Protein AF-0000000066281706 (afdb_homodimer)

Radius of gyration: 18.75 Å; Cα contacts (8 Å, |Δi|>4): 488; chains: 2; bounding box: 44×54×44 Å

Structure (mmCIF, N/CA/C/O backbone):
data_AF-0000000066281706-model_v1
#
loop_
_entity.id
_entity.type
_entity.pdbx_description
1 polymer 'Ribonuclease VapC33'
#
loop_
_atom_site.group_PDB
_atom_site.id
_atom_site.type_symbol
_atom_site.label_atom_id
_atom_site.label_alt_id
_atom_site.label_comp_id
_atom_site.label_asym_id
_atom_site.label_entity_id
_atom_site.label_seq_id
_atom_site.pdbx_PDB_ins_code
_atom_site.Cartn_x
_atom_site.Cartn_y
_atom_site.Cartn_z
_atom_site.occupancy
_atom_site.B_iso_or_equiv
_atom_site.auth_seq_id
_atom_site.auth_comp_id
_atom_site.auth_asym_id
_atom_site.auth_atom_id
_atom_site.pdbx_PDB_model_num
ATOM 1 N N . MET A 1 1 ? -10.641 8.953 16.5 1 97.06 1 MET A N 1
ATOM 2 C CA . MET A 1 1 ? -9.375 8.906 15.766 1 97.06 1 MET A CA 1
ATOM 3 C C . MET A 1 1 ? -9.562 9.359 14.328 1 97.06 1 MET A C 1
ATOM 5 O O . MET A 1 1 ? -10.586 9.078 13.703 1 97.06 1 MET A O 1
ATOM 9 N N . ILE A 1 2 ? -8.586 10.102 13.805 1 97.62 2 ILE A N 1
ATOM 10 C CA . ILE A 1 2 ? -8.625 10.562 12.414 1 97.62 2 ILE A CA 1
ATOM 11 C C . ILE A 1 2 ? -7.555 9.828 11.609 1 97.62 2 ILE A C 1
ATOM 13 O O . ILE A 1 2 ? -6.445 9.602 12.086 1 97.62 2 ILE A O 1
ATOM 17 N N . ILE A 1 3 ? -7.969 9.469 10.391 1 98.44 3 ILE A N 1
ATOM 18 C CA . ILE A 1 3 ? -7.027 8.922 9.422 1 98.44 3 ILE A CA 1
ATOM 19 C C . ILE A 1 3 ? -6.934 9.852 8.211 1 98.44 3 ILE A C 1
ATOM 21 O O . ILE A 1 3 ? -7.898 10.008 7.465 1 98.44 3 ILE A O 1
ATOM 25 N N . PRO A 1 4 ? -5.812 10.477 8.07 1 98.31 4 PRO A N 1
ATOM 26 C CA . PRO A 1 4 ? -5.676 11.391 6.938 1 98.31 4 PRO A CA 1
ATOM 27 C C . PRO A 1 4 ? -5.441 10.664 5.617 1 98.31 4 PRO A C 1
ATOM 29 O O . PRO A 1 4 ? -4.742 9.648 5.582 1 98.31 4 PRO A O 1
ATOM 32 N N . ASP A 1 5 ? -6.012 11.211 4.602 1 97.44 5 ASP A N 1
ATOM 33 C CA . ASP A 1 5 ? -5.746 10.773 3.236 1 97.44 5 ASP A CA 1
ATOM 34 C C . ASP A 1 5 ? -4.375 11.258 2.764 1 97.44 5 ASP A C 1
ATOM 36 O O . ASP A 1 5 ? -3.834 12.227 3.307 1 97.44 5 ASP A O 1
ATOM 40 N N . ILE A 1 6 ? -3.906 10.641 1.7 1 97.38 6 ILE A N 1
ATOM 41 C CA . ILE A 1 6 ? -2.613 10.984 1.114 1 97.38 6 ILE A CA 1
ATOM 42 C C . ILE A 1 6 ? -2.627 12.445 0.652 1 97.38 6 ILE A C 1
ATOM 44 O O . ILE A 1 6 ? -1.658 13.18 0.862 1 97.38 6 ILE A O 1
ATOM 48 N N . ASN A 1 7 ? -3.732 12.844 0.031 1 96.5 7 ASN A N 1
ATOM 49 C CA . ASN A 1 7 ? -3.795 14.188 -0.541 1 96.5 7 ASN A CA 1
ATOM 50 C C . ASN A 1 7 ? -3.629 15.258 0.531 1 96.5 7 ASN A C 1
ATOM 52 O O . ASN A 1 7 ? -2.965 16.266 0.304 1 96.5 7 ASN A O 1
ATOM 56 N N . LEU A 1 8 ? -4.184 15.031 1.684 1 97.81 8 LEU A N 1
ATOM 57 C CA . LEU A 1 8 ? -4.07 16.016 2.75 1 97.81 8 LEU A CA 1
ATOM 58 C C . LEU A 1 8 ? -2.631 16.125 3.244 1 97.81 8 LEU A C 1
ATOM 60 O O . LEU A 1 8 ? -2.143 17.219 3.527 1 97.81 8 LEU A O 1
ATOM 64 N N . LEU A 1 9 ? -1.981 14.984 3.346 1 98.38 9 LEU A N 1
ATOM 65 C CA . LEU A 1 9 ? -0.578 14.984 3.744 1 98.38 9 LEU A CA 1
ATOM 66 C C . LEU A 1 9 ? 0.278 15.719 2.717 1 98.38 9 LEU A C 1
ATOM 68 O O . LEU A 1 9 ? 1.149 16.516 3.082 1 98.38 9 LEU A O 1
ATOM 72 N N . LEU A 1 10 ? -0.005 15.484 1.46 1 98.12 10 LEU A N 1
ATOM 73 C CA . LEU A 1 10 ? 0.716 16.141 0.381 1 98.12 10 LEU A CA 1
ATOM 74 C C . LEU A 1 10 ? 0.466 17.656 0.409 1 98.12 10 LEU A C 1
ATOM 76 O O . LEU A 1 10 ? 1.41 18.438 0.354 1 98.12 10 LEU A O 1
ATOM 80 N N . TYR A 1 11 ? -0.779 18.016 0.53 1 97.94 11 TYR A N 1
ATOM 81 C CA . TYR A 1 11 ? -1.145 19.422 0.546 1 97.94 11 TYR A CA 1
ATOM 82 C C . TYR A 1 11 ? -0.52 20.141 1.74 1 97.94 11 TYR A C 1
ATOM 84 O O . TYR A 1 11 ? -0.145 21.297 1.646 1 97.94 11 TYR A O 1
ATOM 92 N N . ALA A 1 12 ? -0.438 19.453 2.811 1 98.12 12 ALA A N 1
ATOM 93 C CA . ALA A 1 12 ? 0.078 20.062 4.035 1 98.12 12 ALA A CA 1
ATOM 94 C C . ALA A 1 12 ? 1.569 20.359 3.914 1 98.12 12 ALA A C 1
ATOM 96 O O . ALA A 1 12 ? 2.074 21.297 4.547 1 98.12 12 ALA A O 1
ATOM 97 N N . VAL A 1 13 ? 2.258 19.609 3.074 1 98.12 13 VAL A N 1
ATOM 98 C CA . VAL A 1 13 ? 3.715 19.656 3.053 1 98.12 13 VAL A CA 1
ATOM 99 C C . VAL A 1 13 ? 4.188 20.422 1.811 1 98.12 13 VAL A C 1
ATOM 101 O O . VAL A 1 13 ? 5.129 21.203 1.877 1 98.12 13 VAL A O 1
ATOM 104 N N . ILE A 1 14 ? 3.543 20.188 0.677 1 97.44 14 ILE A N 1
ATOM 105 C CA . ILE A 1 14 ? 4.008 20.703 -0.61 1 97.44 14 ILE A CA 1
ATOM 106 C C . ILE A 1 14 ? 3.355 22.047 -0.895 1 97.44 14 ILE A C 1
ATOM 108 O O . ILE A 1 14 ? 2.139 22.141 -1.079 1 97.44 14 ILE A O 1
ATOM 112 N N . THR A 1 15 ? 4.098 23.062 -1.075 1 96.06 15 THR A N 1
ATOM 113 C CA . THR A 1 15 ? 3.619 24.438 -1.153 1 96.06 15 THR A CA 1
ATOM 114 C C . THR A 1 15 ? 3.021 24.719 -2.527 1 96.06 15 THR A C 1
ATOM 116 O O . THR A 1 15 ? 2.281 25.703 -2.697 1 96.06 15 THR A O 1
ATOM 119 N N . GLY A 1 16 ? 3.305 23.891 -3.5 1 93.94 16 GLY A N 1
ATOM 120 C CA . GLY A 1 16 ? 2.842 24.109 -4.863 1 93.94 16 GLY A CA 1
ATOM 121 C C . GLY A 1 16 ? 1.353 23.875 -5.031 1 93.94 16 GLY A C 1
ATOM 122 O O . GLY A 1 16 ? 0.759 24.312 -6.02 1 93.94 16 GLY A O 1
ATOM 123 N N . PHE A 1 17 ? 0.759 23.219 -4.074 1 95.31 17 PHE A N 1
ATOM 124 C CA . PHE A 1 17 ? -0.675 22.969 -4.164 1 95.31 17 PHE A CA 1
ATOM 125 C C . PHE A 1 17 ? -1.464 24.188 -3.668 1 95.31 17 PHE A C 1
ATOM 127 O O . PHE A 1 17 ? -1.11 24.781 -2.654 1 95.31 17 PHE A O 1
ATOM 134 N N . PRO A 1 18 ? -2.574 24.516 -4.344 1 95.5 18 PRO A N 1
ATOM 135 C CA . PRO A 1 18 ? -3.406 25.625 -3.9 1 95.5 18 PRO A CA 1
ATOM 136 C C . PRO A 1 18 ? -3.998 25.422 -2.51 1 95.5 18 PRO A C 1
ATOM 138 O O . PRO A 1 18 ? -4.27 26.375 -1.794 1 95.5 18 PRO A O 1
ATOM 141 N N . GLN A 1 19 ? -4.109 24.203 -2.068 1 96.5 19 GLN A N 1
ATOM 142 C CA . GLN A 1 19 ? -4.719 23.844 -0.791 1 96.5 19 GLN A CA 1
ATOM 143 C C . GLN A 1 19 ? -3.703 23.953 0.346 1 96.5 19 GLN A C 1
ATOM 145 O O . GLN A 1 19 ? -4.051 23.75 1.513 1 96.5 19 GLN A O 1
ATOM 150 N N . HIS A 1 20 ? -2.496 24.281 0.048 1 97.5 20 HIS A N 1
ATOM 151 C CA . HIS A 1 20 ? -1.402 24.141 1.001 1 97.5 20 HIS A CA 1
ATOM 152 C C . HIS A 1 20 ? -1.688 24.906 2.291 1 97.5 20 HIS A C 1
ATOM 154 O O . HIS A 1 20 ? -1.623 24.328 3.381 1 97.5 20 HIS A O 1
ATOM 160 N N . ARG A 1 21 ? -2.014 26.109 2.154 1 97.44 21 ARG A N 1
ATOM 161 C CA . ARG A 1 21 ? -2.191 26.938 3.344 1 97.44 21 ARG A CA 1
ATOM 162 C C . ARG A 1 21 ? -3.238 26.344 4.277 1 97.44 21 ARG A C 1
ATOM 164 O O . ARG A 1 21 ? -2.994 26.188 5.473 1 97.44 21 ARG A O 1
ATOM 171 N N . ARG A 1 22 ? -4.344 25.938 3.77 1 97.62 22 ARG A N 1
ATOM 172 C CA . ARG A 1 22 ? -5.43 25.375 4.57 1 97.62 22 ARG A CA 1
ATOM 173 C C . ARG A 1 22 ? -5.066 24 5.117 1 97.62 22 ARG A C 1
ATOM 175 O O . ARG A 1 22 ? -5.332 23.703 6.281 1 97.62 22 ARG A O 1
ATOM 182 N N . ALA A 1 23 ? -4.477 23.203 4.309 1 98.12 23 ALA A N 1
ATOM 183 C CA . ALA A 1 23 ? -4.109 21.844 4.719 1 98.12 23 ALA A CA 1
ATOM 184 C C . ALA A 1 23 ? -3.012 21.875 5.777 1 98.12 23 ALA A C 1
ATOM 186 O O . ALA A 1 23 ? -3.031 21.078 6.719 1 98.12 23 ALA A O 1
ATOM 187 N N . HIS A 1 24 ? -2.113 22.812 5.523 1 98 24 HIS A N 1
ATOM 188 C CA . HIS A 1 24 ? -1.037 22.953 6.496 1 98 24 HIS A CA 1
ATOM 189 C C . HIS A 1 24 ? -1.58 23.375 7.859 1 98 24 HIS A C 1
ATOM 191 O O . HIS A 1 24 ? -1.181 22.828 8.891 1 98 24 HIS A O 1
ATOM 197 N N . ALA A 1 25 ? -2.395 24.312 7.875 1 97.75 25 ALA A N 1
ATOM 198 C CA . ALA A 1 25 ? -3.008 24.781 9.117 1 97.75 25 ALA A CA 1
ATOM 199 C C . ALA A 1 25 ? -3.797 23.656 9.789 1 97.75 25 ALA A C 1
ATOM 201 O O . ALA A 1 25 ? -3.68 23.453 11 1 97.75 25 ALA A O 1
ATOM 202 N N . TRP A 1 26 ? -4.566 22.953 9.047 1 97.5 26 TRP A N 1
ATOM 203 C CA . TRP A 1 26 ? -5.344 21.828 9.562 1 97.5 26 TRP A CA 1
ATOM 204 C C . TRP A 1 26 ? -4.43 20.781 10.18 1 97.5 26 TRP A C 1
ATOM 206 O O . TRP A 1 26 ? -4.695 20.281 11.281 1 97.5 26 TRP A O 1
ATOM 216 N N . TRP A 1 27 ? -3.391 20.453 9.5 1 97.5 27 TRP A N 1
ATOM 217 C CA . TRP A 1 27 ? -2.471 19.422 9.953 1 97.5 27 TRP A CA 1
ATOM 218 C C . TRP A 1 27 ? -1.774 19.844 11.242 1 97.5 27 TRP A C 1
ATOM 220 O O . TRP A 1 27 ? -1.68 19.047 12.188 1 97.5 27 TRP A O 1
ATOM 230 N N . GLN A 1 28 ? -1.355 21.094 11.25 1 96.75 28 GLN A N 1
ATOM 231 C CA . GLN A 1 28 ? -0.704 21.609 12.453 1 96.75 28 GLN A CA 1
ATOM 23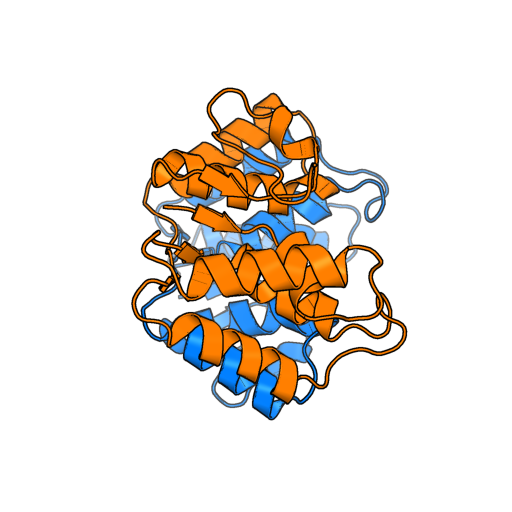2 C C . GLN A 1 28 ? -1.653 21.578 13.648 1 96.75 28 GLN A C 1
ATOM 234 O O . GLN A 1 28 ? -1.27 21.172 14.742 1 96.75 28 GLN A O 1
ATOM 239 N N . ASP A 1 29 ? -2.83 21.969 13.383 1 96.19 29 ASP A N 1
ATOM 240 C CA . ASP A 1 29 ? -3.83 21.969 14.445 1 96.19 29 ASP A CA 1
ATOM 241 C C . ASP A 1 29 ? -4.105 20.547 14.93 1 96.19 29 ASP A C 1
ATOM 243 O O . ASP A 1 29 ? -4.27 20.312 16.125 1 96.19 29 ASP A O 1
ATOM 247 N N . THR A 1 30 ? -4.168 19.656 14.016 1 96.31 30 THR A N 1
ATOM 248 C CA . THR A 1 30 ? -4.512 18.266 14.312 1 96.31 30 THR A CA 1
ATOM 249 C C . THR A 1 30 ? -3.385 17.578 15.078 1 96.31 30 THR A C 1
ATOM 251 O O . THR A 1 30 ? -3.625 16.953 16.109 1 96.31 30 THR A O 1
ATOM 254 N N . VAL A 1 31 ? -2.18 17.734 14.625 1 95.81 31 VAL A N 1
ATOM 255 C CA . VAL A 1 31 ? -1.041 17.047 15.234 1 95.81 31 VAL A CA 1
ATOM 256 C C . VAL A 1 31 ? -0.744 17.656 16.609 1 95.81 31 VAL A C 1
ATOM 258 O O . VAL A 1 31 ? -0.26 16.953 17.5 1 95.81 31 VAL A O 1
ATOM 261 N N . ASN A 1 32 ? -1.045 18.875 16.766 1 94.06 32 ASN A N 1
ATOM 262 C CA . ASN A 1 32 ? -0.773 19.547 18.031 1 94.06 32 ASN A CA 1
ATOM 263 C C . ASN A 1 32 ? -1.981 19.5 18.953 1 94.06 32 ASN A C 1
ATOM 265 O O . ASN A 1 32 ? -1.934 20.031 20.078 1 94.06 32 ASN A O 1
ATOM 269 N N . GLY A 1 33 ? -3.016 18.922 18.516 1 93.94 33 GLY A N 1
ATOM 270 C CA . GLY A 1 33 ? -4.23 18.828 19.297 1 93.94 33 GLY A CA 1
ATOM 271 C C . GLY A 1 33 ? -4.316 17.562 20.109 1 93.94 33 GLY A C 1
ATOM 272 O O . GLY A 1 33 ? -3.291 16.953 20.453 1 93.94 33 GLY A O 1
ATOM 273 N N . HIS A 1 34 ? -5.57 17.234 20.5 1 93.94 34 HIS A N 1
ATOM 274 C CA . HIS A 1 34 ? -5.781 16.109 21.406 1 93.94 34 HIS A CA 1
ATOM 275 C C . HIS A 1 34 ? -6.352 14.906 20.656 1 93.94 34 HIS A C 1
ATOM 277 O O . HIS A 1 34 ? -6.348 13.789 21.172 1 93.94 34 HIS A O 1
ATOM 283 N N . THR A 1 35 ? -6.73 15.188 19.484 1 95.5 35 THR A N 1
ATOM 284 C CA . THR A 1 35 ? -7.34 14.117 18.703 1 95.5 35 THR A CA 1
ATOM 285 C C . THR A 1 35 ? -6.289 13.094 18.281 1 95.5 35 THR A C 1
ATOM 287 O O . THR A 1 35 ? -5.18 13.461 17.891 1 95.5 35 THR A O 1
ATOM 290 N N . ARG A 1 36 ? -6.645 11.797 18.438 1 97.88 36 ARG A N 1
ATOM 291 C CA . ARG A 1 36 ? -5.734 10.75 18 1 97.88 36 ARG A CA 1
ATOM 292 C C . ARG A 1 36 ? -5.703 10.664 16.469 1 97.88 36 ARG A C 1
ATOM 294 O O . ARG A 1 36 ? -6.738 10.797 15.812 1 97.88 36 ARG A O 1
ATOM 301 N N . ILE A 1 37 ? -4.535 10.469 15.922 1 98.56 37 ILE A N 1
ATOM 302 C CA . ILE A 1 37 ? -4.316 10.352 14.484 1 98.56 37 ILE A CA 1
ATOM 303 C C . ILE A 1 37 ? -3.756 8.969 14.156 1 98.56 37 ILE A C 1
ATOM 305 O O . ILE A 1 37 ? -2.803 8.516 14.797 1 98.56 37 ILE A O 1
ATOM 309 N N . GLY A 1 38 ? -4.398 8.281 13.234 1 98.62 38 GLY A N 1
ATOM 310 C CA . GLY A 1 38 ? -3.877 7.031 12.719 1 98.62 38 GLY A CA 1
ATOM 311 C C . GLY A 1 38 ? -3.295 7.156 11.32 1 98.62 38 GLY A C 1
ATOM 312 O O . GLY A 1 38 ? -4.031 7.312 10.352 1 98.62 38 GLY A O 1
ATOM 313 N N . LEU A 1 39 ? -1.979 7.125 11.289 1 98.62 39 LEU A N 1
ATOM 314 C CA . LEU A 1 39 ? -1.327 7.016 9.992 1 98.62 39 LEU A CA 1
ATOM 315 C C . LEU A 1 39 ? -1.288 5.566 9.516 1 98.62 39 LEU A C 1
ATOM 317 O O . LEU A 1 39 ? -1.127 4.652 10.328 1 98.62 39 LEU A O 1
ATOM 321 N N . THR A 1 40 ? -1.462 5.391 8.234 1 98.5 40 THR A N 1
ATOM 322 C CA . THR A 1 40 ? -1.525 4.055 7.66 1 98.5 40 THR A CA 1
ATOM 323 C C . THR A 1 40 ? -0.39 3.838 6.664 1 98.5 40 THR A C 1
ATOM 325 O O . THR A 1 40 ? 0.16 4.801 6.125 1 98.5 40 THR A O 1
ATOM 328 N N . TYR A 1 41 ? -0.047 2.594 6.406 1 98.25 41 TYR A N 1
ATOM 329 C CA . TYR A 1 41 ? 1.027 2.275 5.473 1 98.25 41 TYR A CA 1
ATOM 330 C C . TYR A 1 41 ? 0.693 2.771 4.07 1 98.25 41 TYR A C 1
ATOM 332 O O . TYR A 1 41 ? 1.516 3.424 3.424 1 98.25 41 TYR A O 1
ATOM 340 N N . PRO A 1 42 ? -0.591 2.566 3.588 1 97.56 42 PRO A N 1
ATOM 341 C CA . PRO A 1 42 ? -0.886 3.092 2.254 1 97.56 42 PRO A CA 1
ATOM 342 C C . PRO A 1 42 ? -0.739 4.609 2.17 1 97.56 42 PRO A C 1
ATOM 344 O O . PRO A 1 42 ? -0.263 5.133 1.16 1 97.56 42 PRO A O 1
ATOM 347 N N . ALA A 1 43 ? -1.09 5.316 3.197 1 98 43 ALA A N 1
ATOM 348 C CA . ALA A 1 43 ? -0.985 6.77 3.176 1 98 43 ALA A CA 1
ATOM 349 C C . ALA A 1 43 ? 0.474 7.215 3.207 1 98 43 ALA A C 1
ATOM 351 O O . ALA A 1 43 ? 0.875 8.102 2.451 1 98 43 ALA A O 1
ATOM 352 N N . LEU A 1 44 ? 1.265 6.562 4.062 1 98.25 44 LEU A N 1
ATOM 353 C CA . LEU A 1 44 ? 2.66 6.957 4.223 1 98.25 44 LEU A CA 1
ATOM 354 C C . LEU A 1 44 ? 3.459 6.652 2.959 1 98.25 44 LEU A C 1
ATOM 356 O O . LEU A 1 44 ? 4.215 7.504 2.48 1 98.25 44 LEU A O 1
ATOM 360 N N . PHE A 1 45 ? 3.26 5.508 2.41 1 97.75 45 PHE A N 1
ATOM 361 C CA . PHE A 1 45 ? 4.031 5.145 1.228 1 97.75 45 PHE A CA 1
ATOM 362 C C . PHE A 1 45 ? 3.5 5.867 -0.006 1 97.75 45 PHE A C 1
ATOM 364 O O . PHE A 1 45 ? 4.262 6.184 -0.921 1 97.75 45 PHE A O 1
ATOM 371 N N . GLY A 1 46 ? 2.164 6.148 -0.014 1 97 46 GLY A N 1
ATOM 372 C CA . GLY A 1 46 ? 1.656 7.039 -1.045 1 97 46 GLY A CA 1
ATOM 373 C C . GLY A 1 46 ? 2.27 8.43 -0.989 1 97 46 GLY A C 1
ATOM 374 O O . GLY A 1 46 ? 2.643 8.984 -2.021 1 97 46 GLY A O 1
ATOM 375 N N . PHE A 1 47 ? 2.393 8.977 0.201 1 97.88 47 PHE A N 1
ATOM 376 C CA . PHE A 1 47 ? 3.033 10.266 0.403 1 97.88 47 PHE A CA 1
ATOM 377 C C . PHE A 1 47 ? 4.477 10.242 -0.091 1 97.88 47 PHE A C 1
ATOM 379 O O . PHE A 1 47 ? 4.895 11.125 -0.845 1 97.88 47 PHE A O 1
ATOM 386 N N . LEU A 1 48 ? 5.238 9.211 0.289 1 98 48 LEU A N 1
ATOM 387 C CA . LEU A 1 48 ? 6.641 9.102 -0.095 1 98 48 LEU A CA 1
ATOM 388 C C . LEU A 1 48 ? 6.781 9.008 -1.61 1 98 48 LEU A C 1
ATOM 390 O O . LEU A 1 48 ? 7.621 9.688 -2.203 1 98 48 LEU A O 1
ATOM 394 N N . ARG A 1 49 ? 5.949 8.234 -2.172 1 96.5 49 ARG A N 1
ATOM 395 C CA . ARG A 1 49 ? 6.004 8.031 -3.615 1 96.5 49 ARG A CA 1
ATOM 396 C C . ARG A 1 49 ? 5.719 9.328 -4.363 1 96.5 49 ARG A C 1
ATOM 398 O O . ARG A 1 49 ? 6.48 9.727 -5.25 1 96.5 49 ARG A O 1
ATOM 405 N N . ILE A 1 50 ? 4.672 10.031 -3.998 1 96.44 50 ILE A N 1
ATOM 406 C CA . ILE A 1 50 ? 4.211 11.203 -4.742 1 96.44 50 ILE A CA 1
ATOM 407 C C . ILE A 1 50 ? 5.086 12.406 -4.402 1 96.44 50 ILE A C 1
ATOM 409 O O . ILE A 1 50 ? 5.496 13.156 -5.289 1 96.44 50 ILE A O 1
ATOM 413 N N . ALA A 1 51 ? 5.445 12.586 -3.162 1 97.31 51 ALA A N 1
ATOM 414 C CA . ALA A 1 51 ? 6.195 13.742 -2.699 1 97.31 51 ALA A CA 1
ATOM 415 C C . ALA A 1 51 ? 7.594 13.773 -3.312 1 97.31 51 ALA A C 1
ATOM 417 O O . ALA A 1 51 ? 8.242 14.82 -3.34 1 97.31 51 ALA A O 1
ATOM 418 N N . THR A 1 52 ? 8.031 12.602 -3.777 1 96.81 52 THR A N 1
ATOM 419 C CA . THR A 1 52 ? 9.391 12.531 -4.309 1 96.81 52 THR A CA 1
ATOM 420 C C . THR A 1 52 ? 9.367 12.305 -5.816 1 96.81 52 THR A C 1
ATOM 422 O O . THR A 1 52 ? 10.414 12.047 -6.426 1 96.81 52 THR A O 1
ATOM 425 N N . SER A 1 53 ? 8.273 12.367 -6.414 1 95.19 53 SER A N 1
ATOM 426 C CA . SER A 1 53 ? 8.141 12.016 -7.824 1 95.19 53 SER A CA 1
ATOM 427 C C . SER A 1 53 ? 8.266 13.25 -8.719 1 95.19 53 SER A C 1
ATOM 429 O O . SER A 1 53 ? 7.398 14.125 -8.695 1 95.19 53 SER A O 1
ATOM 431 N N . ALA A 1 54 ? 9.273 13.242 -9.578 1 92.19 54 ALA A N 1
ATOM 432 C CA . ALA A 1 54 ? 9.445 14.328 -10.531 1 92.19 54 ALA A CA 1
ATOM 433 C C . ALA A 1 54 ? 8.422 14.227 -11.664 1 92.19 54 ALA A C 1
ATOM 435 O O . ALA A 1 54 ? 8.234 15.18 -12.422 1 92.19 54 ALA A O 1
ATOM 436 N N . ARG A 1 55 ? 7.824 13.133 -11.742 1 90.88 55 ARG A N 1
ATOM 437 C CA . ARG A 1 55 ? 6.789 12.938 -12.75 1 90.88 55 ARG A CA 1
ATOM 438 C C . ARG A 1 55 ? 5.496 13.641 -12.352 1 90.88 55 ARG A C 1
ATOM 440 O O . ARG A 1 55 ? 4.699 14.023 -13.219 1 90.88 55 ARG A O 1
ATOM 447 N N . VAL A 1 56 ? 5.285 13.797 -11.094 1 89.75 56 VAL A N 1
ATOM 448 C CA . VAL A 1 56 ? 4.016 14.297 -10.57 1 89.75 56 VAL A CA 1
ATOM 449 C C . VAL A 1 56 ? 4.18 15.734 -10.094 1 89.75 56 VAL A C 1
ATOM 451 O O . VAL A 1 56 ? 3.285 16.562 -10.273 1 89.75 56 VAL A O 1
ATOM 454 N N . LEU A 1 57 ? 5.379 16.016 -9.492 1 92.81 57 LEU A N 1
ATOM 455 C CA . LEU A 1 57 ? 5.613 17.328 -8.906 1 92.81 57 LEU A CA 1
ATOM 456 C C . LEU A 1 57 ? 6.715 18.078 -9.656 1 92.81 57 LEU A C 1
ATOM 458 O O . LEU A 1 57 ? 7.738 17.484 -10.016 1 92.81 57 LEU A O 1
ATOM 462 N N . ALA A 1 58 ? 6.492 19.344 -9.812 1 91.62 58 ALA A N 1
ATOM 463 C CA . ALA A 1 58 ? 7.512 20.172 -10.438 1 91.62 58 ALA A CA 1
ATOM 464 C C . ALA A 1 58 ? 8.766 20.266 -9.57 1 91.62 58 ALA A C 1
ATOM 466 O O . ALA A 1 58 ? 9.883 20.281 -10.094 1 91.62 58 ALA A O 1
ATOM 467 N N . ALA A 1 59 ? 8.57 20.297 -8.32 1 93.31 59 ALA A N 1
ATOM 468 C CA . ALA A 1 59 ? 9.664 20.344 -7.348 1 93.31 59 ALA A CA 1
ATOM 469 C C . ALA A 1 59 ? 9.5 19.281 -6.277 1 93.31 59 ALA A C 1
ATOM 471 O O . ALA A 1 59 ? 9.086 19.562 -5.156 1 93.31 59 ALA A O 1
ATOM 472 N N . PRO A 1 60 ? 9.914 18.094 -6.609 1 95 60 PRO A N 1
ATOM 473 C CA . PRO A 1 60 ? 9.758 17 -5.633 1 95 60 PRO A CA 1
ATOM 474 C C . PRO A 1 60 ? 10.688 17.156 -4.426 1 95 60 PRO A C 1
ATOM 476 O O . PRO A 1 60 ? 11.742 17.781 -4.535 1 95 60 PRO A O 1
ATOM 479 N N . LEU A 1 61 ? 10.273 16.625 -3.326 1 96.38 61 LEU A N 1
ATOM 480 C CA . LEU A 1 61 ? 11.133 16.594 -2.148 1 96.38 61 LEU A CA 1
ATOM 481 C C . LEU A 1 61 ? 12.289 15.617 -2.352 1 96.38 61 LEU A C 1
ATOM 483 O O . LEU A 1 61 ? 12.109 14.555 -2.953 1 96.38 61 LEU A O 1
ATOM 487 N N . PRO A 1 62 ? 13.445 16.062 -1.795 1 96.44 62 PRO A N 1
ATOM 488 C CA . PRO A 1 62 ? 14.43 15 -1.61 1 96.44 62 PRO A CA 1
ATOM 489 C C . PRO A 1 62 ? 13.906 13.859 -0.745 1 96.44 62 PRO A C 1
ATOM 491 O O . PRO A 1 62 ? 13.164 14.094 0.216 1 96.44 62 PRO A O 1
ATOM 494 N N . THR A 1 63 ? 14.266 12.68 -1.089 1 96.69 63 THR A N 1
ATOM 495 C CA . THR A 1 63 ? 13.805 11.5 -0.369 1 96.69 63 THR A CA 1
ATOM 496 C C . THR A 1 63 ? 14.055 11.648 1.129 1 96.69 63 THR A C 1
ATOM 498 O O . THR A 1 63 ? 13.172 11.352 1.94 1 96.69 63 THR A O 1
ATOM 501 N N . ALA A 1 64 ? 15.188 12.133 1.51 1 97.19 64 ALA A N 1
ATOM 502 C CA . ALA A 1 64 ? 15.531 12.305 2.918 1 97.19 64 ALA A CA 1
ATOM 503 C C . ALA A 1 64 ? 14.555 13.242 3.615 1 97.19 64 ALA A C 1
ATOM 505 O O . ALA A 1 64 ? 14.203 13.031 4.777 1 97.19 64 ALA A O 1
ATOM 506 N N . ASP A 1 65 ? 14.133 14.273 2.924 1 97.88 65 ASP A N 1
ATOM 507 C CA . ASP A 1 65 ? 13.18 15.219 3.492 1 97.88 65 ASP A CA 1
ATOM 508 C C . ASP A 1 65 ? 11.812 14.578 3.68 1 97.88 65 ASP A C 1
ATOM 510 O O . ASP A 1 65 ? 11.156 14.789 4.703 1 97.88 65 ASP A O 1
ATOM 514 N N . ALA A 1 66 ? 11.398 13.844 2.674 1 98.12 66 ALA A N 1
ATOM 515 C CA . ALA A 1 66 ? 10.117 13.156 2.779 1 98.12 66 ALA A CA 1
ATOM 516 C C . ALA A 1 66 ? 10.109 12.18 3.951 1 98.12 66 ALA A C 1
ATOM 518 O O . ALA A 1 66 ? 9.141 12.109 4.707 1 98.12 66 ALA A O 1
ATOM 519 N N . ILE A 1 67 ? 11.203 11.469 4.137 1 98.19 67 ILE A N 1
ATOM 520 C CA . ILE A 1 67 ? 11.359 10.531 5.238 1 98.19 67 ILE A CA 1
ATOM 521 C C . ILE A 1 67 ? 11.312 11.273 6.57 1 98.19 67 ILE A C 1
ATOM 523 O O . ILE A 1 67 ? 10.695 10.812 7.531 1 98.19 67 ILE A O 1
ATOM 527 N N . ALA A 1 68 ? 11.93 12.406 6.621 1 98.38 68 ALA A N 1
ATOM 528 C CA . ALA A 1 68 ? 11.961 13.211 7.84 1 98.38 68 ALA A CA 1
ATOM 529 C C . ALA A 1 68 ? 10.555 13.648 8.25 1 98.38 68 ALA A C 1
ATOM 531 O O . ALA A 1 68 ? 10.227 13.672 9.438 1 98.38 68 ALA A O 1
ATOM 532 N N . TYR A 1 69 ? 9.734 13.992 7.297 1 98.12 69 TYR A N 1
ATOM 533 C CA . TYR A 1 69 ? 8.344 14.328 7.598 1 98.12 69 TYR A CA 1
ATOM 534 C C . TYR A 1 69 ? 7.625 13.148 8.234 1 98.12 69 TYR A C 1
ATOM 536 O O . TYR A 1 69 ? 6.945 13.305 9.25 1 98.12 69 TYR A O 1
ATOM 544 N N . VAL A 1 70 ? 7.801 12 7.691 1 98.38 70 VAL A N 1
ATOM 545 C CA . VAL A 1 70 ? 7.137 10.797 8.195 1 98.38 70 VAL A CA 1
ATOM 546 C C . VAL A 1 70 ? 7.586 10.523 9.625 1 98.38 70 VAL A C 1
ATOM 548 O O . VAL A 1 70 ? 6.758 10.273 10.508 1 98.38 70 VAL A O 1
ATOM 551 N N . ARG A 1 71 ? 8.875 10.594 9.844 1 98.19 71 ARG A N 1
ATOM 552 C CA . ARG A 1 71 ? 9.414 10.344 11.18 1 98.19 71 ARG A CA 1
ATOM 553 C C . ARG A 1 71 ? 8.914 11.383 12.172 1 98.19 71 ARG A C 1
ATOM 555 O O . ARG A 1 71 ? 8.586 11.047 13.312 1 98.19 71 ARG A O 1
ATOM 562 N N . GLU A 1 72 ? 8.875 12.57 11.75 1 97.88 72 GLU A N 1
ATOM 563 C CA . GLU A 1 72 ? 8.375 13.648 12.602 1 97.88 72 GLU A CA 1
ATOM 564 C C . GLU A 1 72 ? 6.918 13.422 12.984 1 97.88 72 GLU A C 1
ATOM 566 O O . GLU A 1 72 ? 6.543 13.578 14.148 1 97.88 72 GLU A O 1
ATOM 571 N N . TRP A 1 73 ? 6.113 13.062 12.023 1 98.12 73 TRP A N 1
ATOM 572 C CA . TRP A 1 73 ? 4.703 12.805 12.297 1 98.12 73 TRP A CA 1
ATOM 573 C C . TRP A 1 73 ? 4.551 11.688 13.328 1 98.12 73 TRP A C 1
ATOM 575 O O . TRP A 1 73 ? 3.783 11.828 14.289 1 98.12 73 TRP A O 1
ATOM 585 N N . LEU A 1 74 ? 5.352 10.664 13.172 1 97.75 74 LEU A N 1
ATOM 586 C CA . LEU A 1 74 ? 5.203 9.477 14.008 1 97.75 74 LEU A CA 1
ATOM 587 C C . LEU A 1 74 ? 5.793 9.711 15.391 1 97.75 74 LEU A C 1
ATOM 589 O O . LEU A 1 74 ? 5.547 8.93 16.312 1 97.75 74 LEU A O 1
ATOM 593 N N . SER A 1 75 ? 6.555 10.781 15.539 1 97.12 75 SER A N 1
ATOM 594 C CA . SER A 1 75 ? 7.137 11.117 16.828 1 97.12 75 SER A CA 1
ATOM 595 C C . SER A 1 75 ? 6.133 11.844 17.719 1 97.12 75 SER A C 1
ATOM 597 O O . SER A 1 75 ? 6.355 11.992 18.922 1 97.12 75 SER A O 1
ATOM 599 N N . GLN A 1 76 ? 5.055 12.312 17.141 1 97.25 76 GLN A N 1
ATOM 600 C CA . GLN A 1 76 ? 4.043 13.031 17.906 1 97.25 76 GLN A CA 1
ATOM 601 C C . GLN A 1 76 ? 3.291 12.078 18.844 1 97.25 76 GLN A C 1
ATOM 603 O O . GLN A 1 76 ? 2.955 10.961 18.453 1 97.25 76 GLN A O 1
ATOM 608 N N . PRO A 1 77 ? 2.975 12.508 20.062 1 96.75 77 PRO A N 1
ATOM 609 C CA . PRO A 1 77 ? 2.391 11.625 21.078 1 96.75 77 PRO A CA 1
ATOM 610 C C . PRO A 1 77 ? 0.976 11.172 20.719 1 96.75 77 PRO A C 1
ATOM 612 O O . PRO A 1 77 ? 0.516 10.141 21.203 1 96.75 77 PRO A O 1
ATOM 615 N N . ASN A 1 78 ? 0.266 11.922 19.906 1 97.81 78 ASN A N 1
ATOM 616 C CA . ASN A 1 78 ? -1.114 11.57 19.578 1 97.81 78 ASN A CA 1
ATOM 617 C C . ASN A 1 78 ? -1.216 10.883 18.234 1 97.81 78 ASN A C 1
ATOM 619 O O . ASN A 1 78 ? -2.305 10.781 17.656 1 97.81 78 ASN A O 1
ATOM 623 N N . VAL A 1 79 ? -0.076 10.438 17.625 1 98.12 79 VAL A N 1
ATOM 624 C CA . VAL A 1 79 ? -0.067 9.781 16.328 1 98.12 79 VAL A CA 1
ATOM 625 C C . VAL A 1 79 ? 0.319 8.312 16.484 1 98.12 79 VAL A C 1
ATOM 627 O O . VAL A 1 79 ? 1.312 7.996 17.141 1 98.12 79 VAL A O 1
ATOM 630 N N . ASP A 1 80 ? -0.452 7.4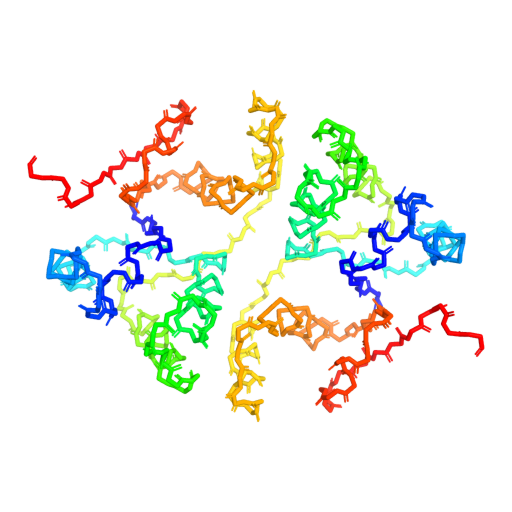38 15.898 1 97.88 80 ASP A N 1
ATOM 631 C CA . ASP A 1 80 ? -0.17 6.004 15.859 1 97.88 80 ASP A CA 1
ATOM 632 C C . ASP A 1 80 ? 0.005 5.523 14.422 1 97.88 80 ASP A C 1
ATOM 634 O O . ASP A 1 80 ? -0.631 6.043 13.5 1 97.88 80 ASP A O 1
ATOM 638 N N . LEU A 1 81 ? 0.887 4.598 14.273 1 98.44 81 LEU A N 1
ATOM 639 C CA . LEU A 1 81 ? 0.93 3.838 13.023 1 98.44 81 LEU A CA 1
ATOM 640 C C . LEU A 1 81 ? 0.003 2.629 13.094 1 98.44 81 LEU A C 1
ATOM 642 O O . LEU A 1 81 ? 0.234 1.708 13.883 1 98.44 81 LEU A O 1
ATOM 646 N N . LEU A 1 82 ? -0.991 2.666 12.289 1 98.06 82 LEU A N 1
ATOM 647 C CA . LEU A 1 82 ? -1.994 1.608 12.328 1 98.06 82 LEU A CA 1
ATOM 648 C C . LEU A 1 82 ? -1.566 0.421 11.469 1 98.06 82 LEU A C 1
ATOM 650 O O . LEU A 1 82 ? -1.02 0.602 10.375 1 98.06 82 LEU A O 1
ATOM 654 N N . THR A 1 83 ? -1.786 -0.712 11.984 1 96.81 83 THR A N 1
ATOM 655 C CA . THR A 1 83 ? -1.596 -1.943 11.227 1 96.81 83 THR A CA 1
ATOM 656 C C . THR A 1 83 ? -2.938 -2.523 10.789 1 96.81 83 THR A C 1
ATOM 658 O O . THR A 1 83 ? -3.939 -2.379 11.492 1 96.81 83 THR A O 1
ATOM 661 N N . ALA A 1 84 ? -2.916 -3.133 9.586 1 96.94 84 ALA A N 1
ATOM 662 C CA . ALA A 1 84 ? -4.121 -3.814 9.133 1 96.94 84 ALA A CA 1
ATOM 663 C C . ALA A 1 84 ? -4.488 -4.969 10.062 1 96.94 84 ALA A C 1
ATOM 665 O O . ALA A 1 84 ? -3.664 -5.844 10.328 1 96.94 84 ALA A O 1
ATOM 666 N N . GLY A 1 85 ? -5.707 -4.934 10.594 1 95.88 85 GLY A N 1
ATOM 667 C CA . GLY A 1 85 ? -6.195 -6 11.453 1 95.88 85 GLY A CA 1
ATOM 668 C C . GLY A 1 85 ? -6.715 -7.199 10.68 1 95.88 85 GLY A C 1
ATOM 669 O O . GLY A 1 85 ? -6.609 -7.246 9.453 1 95.88 85 GLY A O 1
ATOM 670 N N . PRO A 1 86 ? -7.266 -8.18 11.43 1 95.12 86 PRO A N 1
ATOM 671 C CA . PRO A 1 86 ? -7.664 -9.438 10.797 1 95.12 86 PRO A CA 1
ATOM 672 C C . PRO A 1 86 ? -8.828 -9.266 9.82 1 95.12 86 PRO A C 1
ATOM 674 O O . PRO A 1 86 ? -9.016 -10.094 8.922 1 95.12 86 PRO A O 1
ATOM 677 N N . ARG A 1 87 ? -9.57 -8.203 9.93 1 97.25 87 ARG A N 1
ATOM 678 C CA . ARG A 1 87 ? -10.734 -8.016 9.07 1 97.25 87 ARG A CA 1
ATOM 679 C C . ARG A 1 87 ? -10.406 -7.078 7.91 1 97.25 87 ARG A C 1
ATOM 681 O O . ARG A 1 87 ? -11.219 -6.898 7 1 97.25 87 ARG A O 1
ATOM 688 N N . HIS A 1 88 ? -9.266 -6.5 7.859 1 97.94 88 HIS A N 1
ATOM 689 C CA . HIS A 1 88 ? -8.922 -5.41 6.953 1 97.94 88 HIS A CA 1
ATOM 690 C C . HIS A 1 88 ? -9.102 -5.828 5.496 1 97.94 88 HIS A C 1
ATOM 692 O O . HIS A 1 88 ? -9.812 -5.164 4.738 1 97.94 88 HIS A O 1
ATOM 698 N N . LEU A 1 89 ? -8.492 -6.957 5.137 1 98 89 LEU A N 1
ATOM 699 C CA . LEU A 1 89 ? -8.539 -7.387 3.744 1 98 89 LEU A CA 1
ATOM 700 C C . LEU A 1 89 ? -9.969 -7.688 3.311 1 9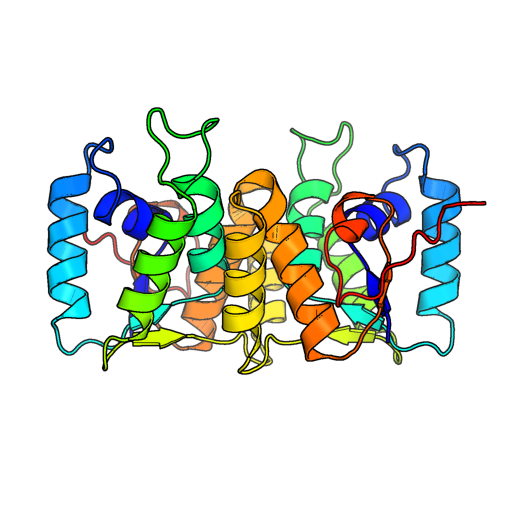8 89 LEU A C 1
ATOM 702 O O . LEU A 1 89 ? -10.391 -7.281 2.229 1 98 89 LEU A O 1
ATOM 706 N N . ASP A 1 90 ? -10.719 -8.352 4.133 1 97.5 90 ASP A N 1
ATOM 707 C CA . ASP A 1 90 ? -12.094 -8.703 3.807 1 97.5 90 ASP A CA 1
ATOM 708 C C . ASP A 1 90 ? -12.953 -7.449 3.623 1 97.5 90 ASP A C 1
ATOM 710 O O . ASP A 1 90 ? -13.789 -7.391 2.719 1 97.5 90 ASP A O 1
ATOM 714 N N . ILE A 1 91 ? -12.766 -6.473 4.457 1 97.25 91 ILE A N 1
ATOM 715 C CA . ILE A 1 91 ? -13.477 -5.211 4.328 1 97.25 91 ILE A CA 1
ATOM 716 C C . ILE A 1 91 ? -13.117 -4.547 3 1 97.25 91 ILE A C 1
ATOM 718 O O . ILE A 1 91 ? -14 -4.137 2.244 1 97.25 91 ILE A O 1
ATOM 722 N N . ALA A 1 92 ? -11.828 -4.488 2.699 1 97.31 92 ALA A N 1
ATOM 723 C CA . ALA A 1 92 ? -11.367 -3.824 1.484 1 97.31 92 ALA A CA 1
ATOM 724 C C . ALA A 1 92 ? -11.898 -4.527 0.238 1 97.31 92 ALA A C 1
ATOM 726 O O . ALA A 1 92 ? -12.383 -3.875 -0.688 1 97.31 92 ALA A O 1
ATOM 727 N N . LEU A 1 93 ? -11.812 -5.871 0.197 1 97.5 93 LEU A N 1
ATOM 728 C CA . LEU A 1 93 ? -12.289 -6.633 -0.952 1 97.5 93 LEU A CA 1
ATOM 729 C C . LEU A 1 93 ? -13.797 -6.477 -1.114 1 97.5 93 LEU A C 1
ATOM 731 O O . LEU A 1 93 ? -14.305 -6.402 -2.238 1 97.5 93 LEU A O 1
ATOM 735 N N . GLY A 1 94 ? -14.5 -6.445 0.019 1 96.06 94 GLY A N 1
ATOM 736 C CA . GLY A 1 94 ? -15.938 -6.203 -0.04 1 96.06 94 GLY A CA 1
ATOM 737 C C . GLY A 1 94 ? -16.281 -4.855 -0.636 1 96.06 94 GLY A C 1
ATOM 738 O O . GLY A 1 94 ? -17.219 -4.75 -1.436 1 96.06 94 GLY A O 1
ATOM 739 N N . LEU A 1 95 ? -15.562 -3.834 -0.276 1 95.31 95 LEU A N 1
ATOM 740 C CA . LEU A 1 95 ? -15.781 -2.498 -0.818 1 95.31 95 LEU A CA 1
ATOM 741 C C . LEU A 1 95 ? -15.5 -2.469 -2.318 1 95.31 95 LEU A C 1
ATOM 743 O O . LEU A 1 95 ? -16.266 -1.869 -3.08 1 95.31 95 LEU A O 1
ATOM 747 N N . LEU A 1 96 ? -14.43 -3.119 -2.764 1 95.06 96 LEU A N 1
ATOM 748 C CA . LEU A 1 96 ? -14.094 -3.176 -4.184 1 95.06 96 LEU A CA 1
ATOM 749 C C . LEU A 1 96 ? -15.188 -3.883 -4.977 1 95.06 96 LEU A C 1
ATOM 751 O O . LEU A 1 96 ? -15.547 -3.445 -6.07 1 95.06 96 LEU A O 1
ATOM 755 N N . ASP A 1 97 ? -15.609 -4.941 -4.379 1 94.06 97 ASP A N 1
ATOM 756 C CA . ASP A 1 97 ? -16.656 -5.719 -5.039 1 94.06 97 ASP A CA 1
ATOM 757 C C . ASP A 1 97 ? -17.922 -4.887 -5.234 1 94.06 97 ASP A C 1
ATOM 759 O O . ASP A 1 97 ? -18.531 -4.93 -6.301 1 94.06 97 ASP A O 1
ATOM 763 N N . LYS A 1 98 ? -18.297 -4.145 -4.262 1 92.62 98 LYS A N 1
ATOM 764 C CA . LYS A 1 98 ? -19.484 -3.289 -4.32 1 92.62 98 LYS A CA 1
ATOM 765 C C . LYS A 1 98 ? -19.297 -2.174 -5.348 1 92.62 98 LYS A C 1
ATOM 767 O O . LYS A 1 98 ? -20.25 -1.79 -6.027 1 92.62 98 LYS A O 1
ATOM 772 N N . LEU A 1 99 ? -18.094 -1.682 -5.52 1 90.5 99 LEU A N 1
ATOM 773 C CA . LEU A 1 99 ? -17.812 -0.593 -6.445 1 90.5 99 LEU A CA 1
ATOM 774 C C . LEU A 1 99 ? -17.75 -1.103 -7.879 1 90.5 99 LEU A C 1
ATOM 776 O O . LEU A 1 99 ? -18.031 -0.357 -8.82 1 90.5 99 LEU A O 1
ATOM 780 N N . GLY A 1 100 ? -17.297 -2.283 -8.031 1 88.44 100 GLY A N 1
ATOM 781 C CA . GLY A 1 100 ? -17.188 -2.877 -9.352 1 88.44 100 GLY A CA 1
ATOM 782 C C . GLY A 1 100 ? -15.961 -2.42 -10.117 1 88.44 100 GLY A C 1
ATOM 783 O O . GLY A 1 100 ? -15.781 -2.787 -11.281 1 88.44 100 GLY A O 1
ATOM 784 N N . THR A 1 101 ? -15.203 -1.514 -9.508 1 83.5 101 THR A N 1
ATOM 785 C CA . THR A 1 101 ? -13.953 -1.045 -10.094 1 83.5 101 THR A CA 1
ATOM 786 C C . THR A 1 101 ? -12.859 -0.951 -9.031 1 83.5 101 THR A C 1
ATOM 788 O O . THR A 1 101 ? -13.156 -0.738 -7.855 1 83.5 101 THR A O 1
ATOM 791 N N . ALA A 1 102 ? -11.648 -1.24 -9.414 1 81.38 102 ALA A N 1
ATOM 792 C CA . ALA A 1 102 ? -10.578 -1.272 -8.422 1 81.38 102 ALA A CA 1
ATOM 793 C C . ALA A 1 102 ? -9.438 -0.336 -8.812 1 81.38 102 ALA A C 1
ATOM 795 O O . ALA A 1 102 ? -8.961 0.448 -7.984 1 81.38 102 ALA A O 1
ATOM 796 N N . SER A 1 103 ? -9.078 -0.147 -10.047 1 82.12 103 SER A N 1
ATOM 797 C CA . SER A 1 103 ? -7.824 0.425 -10.531 1 82.12 103 SER A CA 1
ATOM 798 C C . SER A 1 103 ? -7.449 1.683 -9.758 1 82.12 103 SER A C 1
ATOM 800 O O . SER A 1 103 ? -6.758 1.607 -8.742 1 82.12 103 SER A O 1
ATOM 802 N N . HIS A 1 104 ? -8.117 2.816 -9.906 1 79.81 104 HIS A N 1
ATOM 803 C CA . HIS A 1 104 ? -7.703 4.078 -9.312 1 79.81 104 HIS A CA 1
ATOM 804 C C . HIS A 1 104 ? -8.234 4.215 -7.887 1 79.81 104 HIS A C 1
ATOM 806 O O . HIS A 1 104 ? -7.781 5.074 -7.129 1 79.81 104 HIS A O 1
ATOM 812 N N . LEU A 1 105 ? -9.016 3.197 -7.398 1 88.12 105 LEU A N 1
ATOM 813 C CA . LEU A 1 105 ? -9.688 3.32 -6.109 1 88.12 105 LEU A CA 1
ATOM 814 C C . LEU A 1 105 ? -9.062 2.393 -5.078 1 88.12 105 LEU A C 1
ATOM 816 O O . LEU A 1 105 ? -9.461 2.389 -3.912 1 88.12 105 LEU A O 1
ATOM 820 N N . THR A 1 106 ? -8.055 1.674 -5.488 1 92.25 106 THR A N 1
ATOM 821 C CA . THR A 1 106 ? -7.5 0.646 -4.609 1 92.25 106 THR A CA 1
ATOM 822 C C . THR A 1 106 ? -6.93 1.27 -3.34 1 92.25 106 THR A C 1
ATOM 824 O O . THR A 1 106 ? -7.121 0.739 -2.242 1 92.25 106 THR A O 1
ATOM 827 N N . THR A 1 107 ? -6.285 2.428 -3.465 1 93.06 107 THR A N 1
ATOM 828 C CA . THR A 1 107 ? -5.727 3.078 -2.285 1 93.06 107 THR A CA 1
ATOM 829 C C . THR A 1 107 ? -6.836 3.619 -1.39 1 93.06 107 THR A C 1
ATOM 831 O O . THR A 1 107 ? -6.816 3.414 -0.174 1 93.06 107 THR A O 1
ATOM 834 N N . ASP A 1 108 ? -7.824 4.223 -1.977 1 94.25 108 ASP A N 1
ATOM 835 C CA . ASP A 1 108 ? -8.953 4.762 -1.219 1 94.25 108 ASP A CA 1
ATOM 836 C C . ASP A 1 108 ? -9.656 3.662 -0.43 1 94.25 108 ASP A C 1
ATOM 838 O O . ASP A 1 108 ? -10.047 3.869 0.722 1 94.25 108 ASP A O 1
ATOM 842 N N . VAL A 1 109 ? -9.773 2.564 -1.052 1 96.12 109 VAL A N 1
ATOM 843 C CA . VAL A 1 109 ? -10.469 1.436 -0.439 1 96.12 109 VAL A CA 1
ATOM 844 C C . VAL A 1 109 ? -9.672 0.929 0.762 1 96.12 109 VAL A C 1
ATOM 846 O O . VAL A 1 109 ? -10.25 0.535 1.776 1 96.12 109 VAL A O 1
ATOM 849 N N . GLN A 1 110 ? -8.352 0.903 0.651 1 97.44 110 GLN A N 1
ATOM 850 C CA . GLN A 1 110 ? -7.52 0.512 1.786 1 97.44 110 GLN A CA 1
ATOM 851 C C . GLN A 1 110 ? -7.711 1.469 2.961 1 97.44 110 GLN A C 1
ATOM 853 O O . GLN A 1 110 ? -7.832 1.034 4.109 1 97.44 110 GLN A O 1
ATOM 858 N N . LEU A 1 111 ? -7.723 2.738 2.652 1 97.19 111 LEU A N 1
ATOM 859 C CA . LEU A 1 111 ? -7.926 3.736 3.697 1 97.19 111 LEU A CA 1
ATOM 860 C C . LEU A 1 111 ? -9.32 3.607 4.309 1 97.19 111 LEU A C 1
ATOM 862 O O . LEU A 1 111 ? -9.469 3.686 5.531 1 97.19 111 LEU A O 1
ATOM 866 N N . ALA A 1 112 ? -10.297 3.414 3.441 1 97.06 112 ALA A N 1
ATOM 867 C CA . ALA A 1 112 ? -11.664 3.215 3.928 1 97.06 112 ALA A CA 1
ATOM 868 C C . ALA A 1 112 ? -11.75 1.995 4.84 1 97.06 112 ALA A C 1
ATOM 870 O O . ALA A 1 112 ? -12.43 2.025 5.863 1 97.06 112 ALA A O 1
ATOM 871 N N . ALA A 1 113 ? -11.062 0.94 4.488 1 97.62 113 ALA A N 1
ATOM 872 C CA . ALA A 1 113 ? -11.055 -0.275 5.297 1 97.62 113 ALA A CA 1
ATOM 873 C C . ALA A 1 113 ? -10.469 -0.009 6.684 1 97.62 113 ALA A C 1
ATOM 875 O O . ALA A 1 113 ? -10.977 -0.517 7.684 1 97.62 113 ALA A O 1
ATOM 876 N N . TYR A 1 114 ? -9.391 0.801 6.742 1 97.88 114 TYR A N 1
ATOM 877 C CA . TYR A 1 114 ? -8.859 1.209 8.039 1 97.88 114 TYR A CA 1
ATOM 878 C C . TYR A 1 114 ? -9.906 1.966 8.844 1 97.88 114 TYR A C 1
ATOM 880 O O . TYR A 1 114 ? -10.086 1.716 10.039 1 97.88 114 TYR A O 1
ATOM 888 N N . GLY A 1 115 ? -10.523 2.936 8.164 1 97.56 115 GLY A N 1
ATOM 889 C CA . GLY A 1 115 ? -11.555 3.701 8.836 1 97.56 115 GLY A CA 1
ATOM 890 C C . GLY A 1 115 ? -12.625 2.832 9.469 1 97.56 115 GLY A C 1
ATOM 891 O O . GLY A 1 115 ? -12.984 3.025 10.633 1 97.56 115 GLY A O 1
ATOM 892 N N . ILE A 1 116 ? -13.102 1.843 8.734 1 97.19 116 ILE A N 1
ATOM 893 C CA . ILE A 1 116 ? -14.156 0.946 9.18 1 97.19 116 ILE A CA 1
ATOM 894 C C . ILE A 1 116 ? -13.633 0.046 10.297 1 97.19 116 ILE A C 1
ATOM 896 O O . ILE A 1 116 ? -14.273 -0.102 11.344 1 97.19 116 ILE A O 1
ATOM 900 N N . GLU A 1 117 ? -12.508 -0.516 10.109 1 96.88 117 GLU A N 1
ATOM 901 C CA . GLU A 1 117 ? -11.953 -1.48 11.055 1 96.88 117 GLU A CA 1
ATOM 902 C C . GLU A 1 117 ? -11.641 -0.824 12.391 1 96.88 117 GLU A C 1
ATOM 904 O O . GLU A 1 117 ? -11.844 -1.43 13.445 1 96.88 117 GLU A O 1
ATOM 909 N N . TYR A 1 118 ? -11.164 0.413 12.43 1 97.12 118 TYR A N 1
ATOM 910 C CA . TYR A 1 118 ? -10.75 1.111 13.641 1 97.12 118 TYR A CA 1
ATOM 911 C C . TYR A 1 118 ? -11.844 2.047 14.133 1 97.12 118 TYR A C 1
ATOM 913 O O . TYR A 1 118 ? -11.656 2.771 15.109 1 97.12 118 TYR A O 1
ATOM 921 N N . ASP A 1 119 ? -12.984 2.045 13.438 1 96.62 119 ASP A N 1
ATOM 922 C CA . ASP A 1 119 ? -14.055 2.988 13.742 1 96.62 119 ASP A CA 1
ATOM 923 C C . ASP A 1 119 ? -13.531 4.422 13.789 1 96.62 119 ASP A C 1
ATOM 925 O O . ASP A 1 119 ? -13.766 5.145 14.758 1 96.62 119 ASP A O 1
ATOM 929 N N . ALA A 1 120 ? -12.711 4.781 12.766 1 97.69 120 ALA A N 1
ATOM 930 C CA . ALA A 1 120 ? -12.07 6.086 12.648 1 97.69 120 ALA A CA 1
ATOM 931 C C . ALA A 1 120 ? -12.75 6.938 11.578 1 97.69 120 ALA A C 1
ATOM 933 O O . ALA A 1 120 ? -13.531 6.426 10.773 1 97.69 120 ALA A O 1
ATOM 934 N N . GLU A 1 121 ? -12.484 8.172 11.602 1 97.38 121 GLU A N 1
ATOM 935 C CA . GLU A 1 121 ? -12.977 9.102 10.586 1 97.38 121 GLU A CA 1
ATOM 936 C C . GLU A 1 121 ? -11.883 9.438 9.57 1 97.38 121 GLU A C 1
ATOM 938 O O . GLU A 1 121 ? -10.789 9.867 9.945 1 97.38 121 GLU A O 1
ATOM 943 N N . ILE A 1 122 ? -12.25 9.281 8.281 1 97.81 122 ILE A N 1
ATOM 944 C CA . ILE A 1 122 ? -11.305 9.633 7.227 1 97.81 122 ILE A CA 1
ATOM 945 C C . ILE A 1 122 ? -11.367 11.133 6.945 1 97.81 122 ILE A C 1
ATOM 947 O O . ILE A 1 122 ? -12.453 11.68 6.715 1 97.81 122 ILE A O 1
ATOM 951 N N . HIS A 1 123 ? -10.234 11.758 7.035 1 97.81 123 HIS A N 1
ATOM 952 C CA . HIS A 1 123 ? -10.125 13.133 6.555 1 97.81 123 HIS A CA 1
ATOM 953 C C . HIS A 1 123 ? -9.508 13.18 5.16 1 97.81 123 HIS A C 1
ATOM 955 O O . HIS A 1 123 ? -8.398 12.695 4.949 1 97.81 123 HIS A O 1
ATOM 961 N N . SER A 1 124 ? -10.234 13.648 4.258 1 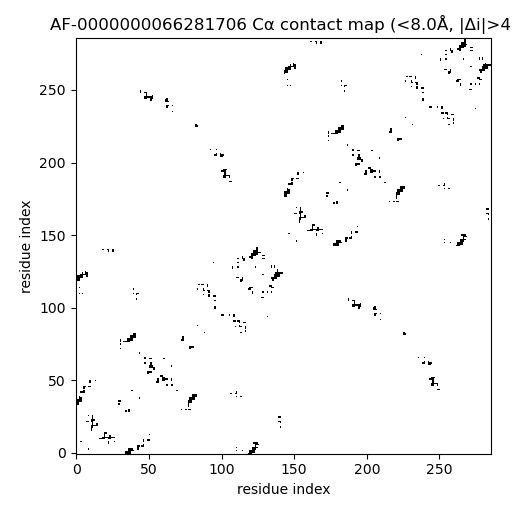96.69 124 SER A N 1
ATOM 962 C CA . SER A 1 124 ? -9.805 13.734 2.867 1 96.69 124 SER A CA 1
ATOM 963 C C . SER A 1 124 ? -10.5 14.883 2.141 1 96.69 124 SER A C 1
ATOM 965 O O . SER A 1 124 ? -11.625 15.258 2.486 1 96.69 124 SER A O 1
ATOM 967 N N . SER A 1 125 ? -9.789 15.453 1.187 1 93.81 125 SER A N 1
ATOM 968 C CA . SER A 1 125 ? -10.422 16.438 0.312 1 93.81 125 SER A CA 1
ATOM 969 C C . SER A 1 125 ? -10.984 15.773 -0.943 1 93.81 125 SER A C 1
ATOM 971 O O . SER A 1 125 ? -11.508 16.453 -1.828 1 93.81 125 SER A O 1
ATOM 973 N N . ASP A 1 126 ? -10.891 14.5 -1.022 1 87.62 126 ASP A N 1
ATOM 974 C CA . ASP A 1 126 ? -11.414 13.711 -2.133 1 87.62 126 ASP A CA 1
ATOM 975 C C . ASP A 1 126 ? -12.859 13.289 -1.871 1 87.62 126 ASP A C 1
ATOM 977 O O . ASP A 1 126 ? -13.125 12.531 -0.936 1 87.62 126 ASP A O 1
ATOM 981 N N . THR A 1 127 ? -13.734 13.617 -2.701 1 85.62 127 THR A N 1
ATOM 982 C CA . THR A 1 127 ? -15.148 13.328 -2.523 1 85.62 127 THR A CA 1
ATOM 983 C C . THR A 1 127 ? -15.445 11.859 -2.814 1 85.62 127 THR A C 1
ATOM 985 O O . THR A 1 127 ? -16.531 11.367 -2.506 1 85.62 127 THR A O 1
ATOM 988 N N . ASP A 1 128 ? -14.5 11.148 -3.289 1 83.69 128 ASP A N 1
ATOM 989 C CA . ASP A 1 128 ? -14.68 9.734 -3.609 1 83.69 128 ASP A CA 1
ATOM 990 C C . ASP A 1 128 ? -14.992 8.922 -2.354 1 83.69 128 ASP A C 1
ATOM 992 O O . ASP A 1 128 ? -15.586 7.848 -2.434 1 83.69 128 ASP A O 1
ATOM 996 N N . PHE A 1 129 ? -14.664 9.422 -1.189 1 89.94 129 PHE A N 1
ATOM 997 C CA . PHE A 1 129 ? -14.898 8.672 0.041 1 89.94 129 PHE A CA 1
ATOM 998 C C . PHE A 1 129 ? -16.375 8.688 0.414 1 89.94 129 PHE A C 1
ATOM 1000 O O . PHE A 1 129 ? -16.812 7.883 1.232 1 89.94 129 PHE A O 1
ATOM 1007 N N . ALA A 1 130 ? -17.094 9.594 -0.169 1 84.25 130 ALA A N 1
ATOM 1008 C CA . ALA A 1 130 ? -18.531 9.672 0.105 1 84.25 130 ALA A CA 1
ATOM 1009 C C . ALA A 1 130 ? -19.266 8.438 -0.413 1 84.25 130 ALA A C 1
ATOM 1011 O O . ALA A 1 130 ? -20.375 8.141 0.028 1 84.25 130 ALA A O 1
ATOM 1012 N N . ARG A 1 131 ? -18.656 7.715 -1.199 1 84.94 131 ARG A N 1
ATOM 1013 C CA . ARG A 1 131 ? -19.266 6.547 -1.826 1 84.94 131 ARG A CA 1
ATOM 1014 C C . ARG A 1 131 ? -19.328 5.375 -0.854 1 84.94 131 ARG A C 1
ATOM 1016 O O . ARG A 1 131 ? -20.031 4.391 -1.106 1 84.94 131 ARG A O 1
ATOM 1023 N N . PHE A 1 132 ? -18.594 5.527 0.2 1 88.25 132 PHE A N 1
ATOM 1024 C CA . PHE A 1 132 ? -18.547 4.426 1.153 1 88.25 132 PHE A CA 1
ATOM 1025 C C . PHE A 1 132 ? -19.547 4.648 2.281 1 88.25 132 PHE A C 1
ATOM 1027 O O . PHE A 1 132 ? -19.281 5.391 3.225 1 88.25 132 PHE A O 1
ATOM 1034 N N . ALA A 1 133 ? -20.688 3.98 2.264 1 81.38 133 ALA A N 1
ATOM 1035 C CA . ALA A 1 133 ? -21.828 4.215 3.148 1 81.38 133 ALA A CA 1
ATOM 1036 C C . ALA A 1 133 ? -21.422 4.02 4.609 1 81.38 133 ALA A C 1
ATOM 1038 O O . ALA A 1 133 ? -21.844 4.789 5.48 1 81.38 133 ALA A O 1
ATOM 1039 N N . ASP A 1 134 ? -20.641 3.092 5.016 1 84.69 134 ASP A N 1
ATOM 1040 C CA . ASP A 1 134 ? -20.328 2.783 6.406 1 84.69 134 ASP A CA 1
ATOM 1041 C C . ASP A 1 134 ? -19.031 3.486 6.848 1 84.69 134 ASP A C 1
ATOM 1043 O O . ASP A 1 134 ? -18.484 3.18 7.906 1 84.69 134 ASP A O 1
ATOM 1047 N N . LEU A 1 135 ? -18.672 4.52 6.082 1 91.94 135 LEU A N 1
ATOM 1048 C CA . LEU A 1 135 ? -17.422 5.207 6.383 1 91.94 135 LEU A CA 1
ATOM 1049 C C . LEU A 1 135 ? -17.688 6.629 6.867 1 91.94 135 LEU A C 1
ATOM 1051 O O . LEU A 1 135 ? -18.484 7.355 6.266 1 91.94 135 LEU A O 1
ATOM 1055 N N . LYS A 1 136 ? -17.172 6.984 7.98 1 94.31 136 LYS A N 1
ATOM 1056 C CA . LYS A 1 136 ? -17.125 8.375 8.406 1 94.31 136 LYS A CA 1
ATOM 1057 C C . LYS A 1 136 ? -16.031 9.141 7.664 1 94.31 136 LYS A C 1
ATOM 1059 O O . LYS A 1 136 ? -14.875 8.727 7.652 1 94.31 136 LYS A O 1
ATOM 1064 N N . TRP A 1 137 ? -16.422 10.141 7.016 1 94 137 TRP A N 1
ATOM 1065 C CA . TRP A 1 137 ? -15.469 10.914 6.234 1 94 137 TRP A CA 1
ATOM 1066 C C . TRP A 1 137 ? -15.781 12.406 6.316 1 94 137 TRP A C 1
ATOM 1068 O O . TRP A 1 137 ? -16.953 12.805 6.348 1 94 137 TRP A O 1
ATOM 1078 N N . THR A 1 138 ? -14.773 13.25 6.371 1 94.81 138 THR A N 1
ATOM 1079 C CA . THR A 1 138 ? -14.898 14.703 6.391 1 94.81 138 THR A CA 1
ATOM 1080 C C . THR A 1 138 ? -13.82 15.352 5.52 1 94.81 138 THR A C 1
ATOM 1082 O O . THR A 1 138 ? -12.688 14.883 5.473 1 94.81 138 THR A O 1
ATOM 1085 N N . ASP A 1 139 ? -14.195 16.375 4.805 1 95.88 139 ASP A N 1
ATOM 1086 C CA . ASP A 1 139 ? -13.227 17.25 4.148 1 95.88 139 ASP A CA 1
ATOM 1087 C C . ASP A 1 139 ? -12.859 18.438 5.051 1 95.88 139 ASP A C 1
ATOM 1089 O O . ASP A 1 139 ? -13.609 19.406 5.137 1 95.88 139 ASP A O 1
ATOM 1093 N N . PRO A 1 140 ? -11.727 18.359 5.609 1 95.69 140 PRO A N 1
ATOM 1094 C CA . PRO A 1 140 ? -11.383 19.406 6.578 1 95.69 140 PRO A CA 1
ATOM 1095 C C . PRO A 1 140 ? -11.039 20.734 5.918 1 95.69 140 PRO A C 1
ATOM 1097 O O . PRO A 1 140 ? -10.883 21.75 6.602 1 95.69 140 PRO A O 1
ATOM 1100 N N . LEU A 1 141 ? -10.93 20.703 4.609 1 95 141 LEU A N 1
ATOM 1101 C CA . LEU A 1 141 ? -10.531 21.922 3.916 1 95 141 LEU A CA 1
ATOM 1102 C C . LEU A 1 141 ? -11.758 22.672 3.396 1 95 141 LEU A C 1
ATOM 1104 O O . LEU A 1 141 ? -11.633 23.766 2.852 1 95 141 LEU A O 1
ATOM 1108 N N . ARG A 1 142 ? -12.812 21.953 3.48 1 85.38 142 ARG A N 1
ATOM 1109 C CA . ARG A 1 142 ? -14.031 22.594 3.008 1 85.38 142 ARG A CA 1
ATOM 1110 C C . ARG A 1 142 ? -14.523 23.641 4.016 1 85.38 142 ARG A C 1
ATOM 1112 O O . ARG A 1 142 ? -14.461 23.406 5.223 1 85.38 142 ARG A O 1
ATOM 1119 N N . GLU A 1 143 ? -14.688 25 3.623 1 65.12 143 GLU A N 1
ATOM 1120 C CA . GLU A 1 143 ? -15.25 26.125 4.359 1 65.12 143 GLU A CA 1
ATOM 1121 C C . GLU A 1 143 ? -16.734 25.938 4.625 1 65.12 143 GLU A C 1
ATOM 1123 O O . GLU A 1 143 ? -17.422 25.266 3.857 1 65.12 143 GLU A O 1
ATOM 1128 N N . MET B 1 1 ? 10.219 -19.25 3.707 1 97.06 1 MET B N 1
ATOM 1129 C CA . MET B 1 1 ? 9.016 -18.594 3.207 1 97.06 1 MET B CA 1
ATOM 1130 C C . MET B 1 1 ? 9.32 -17.75 1.976 1 97.06 1 MET B C 1
ATOM 1132 O O . MET B 1 1 ? 10.383 -17.125 1.895 1 97.06 1 MET B O 1
ATOM 1136 N N . ILE B 1 2 ? 8.414 -17.734 1.006 1 97.62 2 ILE B N 1
ATOM 1137 C CA . ILE B 1 2 ? 8.57 -16.938 -0.202 1 97.62 2 ILE B CA 1
ATOM 1138 C C . ILE B 1 2 ? 7.543 -15.805 -0.204 1 97.62 2 ILE B C 1
ATOM 1140 O O . ILE B 1 2 ? 6.387 -16 0.182 1 97.62 2 ILE B O 1
ATOM 1144 N N . ILE B 1 3 ? 8.023 -14.656 -0.642 1 98.44 3 ILE B N 1
ATOM 1145 C CA . ILE B 1 3 ? 7.137 -13.516 -0.883 1 98.44 3 ILE B CA 1
ATOM 1146 C C . ILE B 1 3 ? 7.172 -13.141 -2.363 1 98.44 3 ILE B C 1
ATOM 1148 O O . ILE B 1 3 ? 8.203 -12.688 -2.869 1 98.44 3 ILE B O 1
ATOM 1152 N N . PRO B 1 4 ? 6.094 -13.367 -3.02 1 98.31 4 PRO B N 1
ATOM 1153 C CA . PRO B 1 4 ? 6.082 -13.039 -4.445 1 98.31 4 PRO B CA 1
ATOM 1154 C C . PRO B 1 4 ? 5.918 -11.539 -4.707 1 98.31 4 PRO B C 1
ATOM 1156 O O . PRO B 1 4 ? 5.188 -10.859 -3.98 1 98.31 4 PRO B O 1
ATOM 1159 N N . ASP B 1 5 ? 6.586 -11.109 -5.719 1 97.5 5 ASP B N 1
ATOM 1160 C CA . ASP B 1 5 ? 6.402 -9.758 -6.234 1 97.5 5 ASP B CA 1
ATOM 1161 C C . ASP B 1 5 ? 5.094 -9.633 -7.012 1 97.5 5 ASP B C 1
ATOM 1163 O O . ASP B 1 5 ? 4.555 -10.633 -7.488 1 97.5 5 ASP B O 1
ATOM 1167 N N . ILE B 1 6 ? 4.668 -8.406 -7.203 1 97.44 6 ILE B N 1
ATOM 1168 C CA . ILE B 1 6 ? 3.436 -8.109 -7.926 1 97.44 6 ILE B CA 1
ATOM 1169 C C . ILE B 1 6 ? 3.535 -8.641 -9.352 1 97.44 6 ILE B C 1
ATOM 1171 O O . ILE B 1 6 ? 2.58 -9.227 -9.875 1 97.44 6 ILE B O 1
ATOM 1175 N N . ASN B 1 7 ? 4.703 -8.445 -9.977 1 96.5 7 ASN B N 1
ATOM 1176 C CA . ASN B 1 7 ? 4.855 -8.828 -11.375 1 96.5 7 ASN B CA 1
ATOM 1177 C C . ASN B 1 7 ? 4.648 -10.328 -11.578 1 96.5 7 ASN B C 1
ATOM 1179 O O . ASN B 1 7 ? 4.039 -10.75 -12.562 1 96.5 7 ASN B O 1
ATOM 1183 N N . LEU B 1 8 ? 5.117 -11.102 -10.648 1 97.81 8 LEU B N 1
ATOM 1184 C CA . LEU B 1 8 ? 4.961 -12.547 -10.781 1 97.81 8 LEU B CA 1
ATOM 1185 C C . LEU B 1 8 ? 3.492 -12.945 -10.664 1 97.81 8 LEU B C 1
ATOM 1187 O O . LEU B 1 8 ? 3.025 -13.82 -11.398 1 97.81 8 LEU B O 1
ATOM 1191 N N . LEU B 1 9 ? 2.797 -12.305 -9.758 1 98.38 9 LEU B N 1
ATOM 1192 C CA . LEU B 1 9 ? 1.368 -12.57 -9.617 1 98.38 9 LEU B CA 1
ATOM 1193 C C . LEU B 1 9 ? 0.616 -12.18 -10.883 1 98.38 9 LEU B C 1
ATOM 1195 O O . LEU B 1 9 ? -0.25 -12.93 -11.352 1 98.38 9 LEU B O 1
ATOM 1199 N N . LEU B 1 10 ? 0.974 -11.055 -11.453 1 98.12 10 LEU B N 1
ATOM 1200 C CA . LEU B 1 10 ? 0.358 -10.594 -12.688 1 98.12 10 LEU B CA 1
ATOM 1201 C C . LEU B 1 10 ? 0.659 -11.547 -13.836 1 98.12 10 LEU B C 1
ATOM 1203 O O . LEU B 1 10 ? -0.25 -11.961 -14.562 1 98.12 10 LEU B O 1
ATOM 1207 N N . TYR B 1 11 ? 1.912 -11.914 -13.945 1 97.88 11 TYR B N 1
ATOM 1208 C CA . TYR B 1 11 ? 2.326 -12.805 -15.023 1 97.88 11 TYR B CA 1
ATOM 1209 C C . TYR B 1 11 ? 1.643 -14.164 -14.898 1 97.88 11 TYR B C 1
ATOM 1211 O O . TYR B 1 11 ? 1.317 -14.797 -15.906 1 97.88 11 TYR B O 1
ATOM 1219 N N . ALA B 1 12 ? 1.459 -14.586 -13.711 1 98.12 12 ALA B N 1
ATOM 1220 C CA . ALA B 1 12 ? 0.876 -15.898 -13.469 1 98.12 12 ALA B CA 1
ATOM 1221 C C . ALA B 1 12 ? -0.588 -15.938 -13.898 1 98.12 12 ALA B C 1
ATOM 1223 O O . ALA B 1 12 ? -1.101 -16.984 -14.289 1 98.12 12 ALA B O 1
ATOM 1224 N N . VAL B 1 13 ? -1.251 -14.797 -13.867 1 98.12 13 VAL B N 1
ATOM 1225 C CA . VAL B 1 13 ? -2.699 -14.766 -14.031 1 98.12 13 VAL B CA 1
ATOM 1226 C C . VAL B 1 13 ? -3.051 -14.242 -15.422 1 98.12 13 VAL B C 1
ATOM 1228 O O . VAL B 1 13 ? -3.963 -14.758 -16.078 1 98.12 13 VAL B O 1
ATOM 1231 N N . ILE B 1 14 ? -2.334 -13.227 -15.898 1 97.44 14 ILE B N 1
ATOM 1232 C CA . ILE B 1 14 ? -2.684 -12.516 -17.125 1 97.44 14 ILE B CA 1
ATOM 1233 C C . ILE B 1 14 ? -1.966 -13.156 -18.312 1 97.44 14 ILE B C 1
ATOM 1235 O O . ILE B 1 14 ? -0.737 -13.109 -18.406 1 97.44 14 ILE B O 1
ATOM 1239 N N . THR B 1 15 ? -2.643 -13.625 -19.266 1 96.06 15 THR B N 1
ATOM 1240 C CA . THR B 1 15 ? -2.109 -14.43 -20.359 1 96.06 15 THR B CA 1
ATOM 1241 C C . THR B 1 15 ? -1.402 -13.555 -21.375 1 96.06 15 THR B C 1
ATOM 1243 O O . THR B 1 15 ? -0.618 -14.047 -22.188 1 96.06 15 THR B O 1
ATOM 1246 N N . GLY B 1 16 ? -1.653 -12.258 -21.359 1 93.94 16 GLY B N 1
ATOM 1247 C CA . GLY B 1 16 ? -1.087 -11.344 -22.344 1 93.94 16 GLY B CA 1
ATOM 1248 C C . GLY B 1 16 ? 0.4 -11.109 -22.156 1 93.94 16 GLY B C 1
ATOM 1249 O O . GLY B 1 16 ? 1.078 -10.625 -23.062 1 93.94 16 GLY B O 1
ATOM 1250 N N . PHE B 1 17 ? 0.905 -11.461 -21 1 95.19 17 PHE B N 1
ATOM 1251 C CA . PHE B 1 17 ? 2.332 -11.281 -20.766 1 95.19 17 PHE B CA 1
ATOM 1252 C C . PHE B 1 17 ? 3.129 -12.445 -21.344 1 95.19 17 PHE B C 1
ATOM 1254 O O . PHE B 1 17 ? 2.729 -13.602 -21.219 1 95.19 17 PHE B O 1
ATOM 1261 N N . PRO B 1 18 ? 4.297 -12.156 -21.922 1 95.44 18 PRO B N 1
ATOM 1262 C CA . PRO B 1 18 ? 5.141 -13.227 -22.469 1 95.44 18 PRO B CA 1
ATOM 1263 C C . PRO B 1 18 ? 5.617 -14.211 -21.391 1 95.44 18 PRO B C 1
ATOM 1265 O O . PRO B 1 18 ? 5.871 -15.375 -21.703 1 95.44 18 PRO B O 1
ATOM 1268 N N . GLN B 1 19 ? 5.656 -13.82 -20.172 1 96.44 19 GLN B N 1
ATOM 1269 C CA . GLN B 1 19 ? 6.152 -14.625 -19.062 1 96.44 19 GLN B CA 1
ATOM 1270 C C . GLN B 1 19 ? 5.059 -15.547 -18.516 1 96.44 19 GLN B C 1
ATOM 1272 O O . GLN B 1 19 ? 5.309 -16.359 -17.625 1 96.44 19 GLN B O 1
ATOM 1277 N N . HIS B 1 20 ? 3.885 -15.477 -19.047 1 97.44 20 HIS B N 1
ATOM 1278 C CA . HIS B 1 20 ? 2.719 -16.094 -18.438 1 97.44 20 HIS B CA 1
ATOM 1279 C C . HIS B 1 20 ? 2.936 -17.594 -18.219 1 97.44 20 HIS B C 1
ATOM 1281 O O . HIS B 1 20 ? 2.768 -18.094 -17.109 1 97.44 20 HIS B O 1
ATOM 1287 N N . ARG B 1 21 ? 3.322 -18.234 -19.219 1 97.44 21 ARG B N 1
ATOM 1288 C CA . ARG B 1 21 ? 3.441 -19.688 -19.125 1 97.44 21 ARG B CA 1
ATOM 1289 C C . ARG B 1 21 ? 4.398 -20.078 -18 1 97.44 21 ARG B C 1
ATOM 1291 O O . ARG B 1 21 ? 4.062 -20.922 -17.172 1 97.44 21 ARG B O 1
ATOM 1298 N N . ARG B 1 22 ? 5.52 -19.484 -17.922 1 97.62 22 ARG B N 1
ATOM 1299 C CA . ARG B 1 22 ? 6.523 -19.797 -16.906 1 97.62 22 ARG B CA 1
ATOM 1300 C C . ARG B 1 22 ? 6.07 -19.375 -15.523 1 97.62 22 ARG B C 1
ATOM 1302 O O . ARG B 1 22 ? 6.234 -20.109 -14.547 1 97.62 22 ARG B O 1
ATOM 1309 N N . ALA B 1 23 ? 5.512 -18.219 -15.43 1 98.12 23 ALA B N 1
ATOM 1310 C CA . ALA B 1 23 ? 5.062 -17.688 -14.141 1 98.12 23 ALA B CA 1
ATOM 1311 C C . ALA B 1 23 ? 3.891 -18.5 -13.594 1 98.12 23 ALA B C 1
ATOM 1313 O O . ALA B 1 23 ? 3.809 -18.75 -12.391 1 98.12 23 ALA B O 1
ATOM 1314 N N . HIS B 1 24 ? 3.051 -18.844 -14.555 1 98 24 HIS B N 1
ATOM 1315 C CA . HIS B 1 24 ? 1.91 -19.656 -14.156 1 98 24 HIS B CA 1
ATOM 1316 C C . HIS B 1 24 ? 2.363 -21.016 -13.609 1 98 24 HIS B C 1
ATOM 1318 O O . HIS B 1 24 ? 1.866 -21.469 -12.57 1 98 24 HIS B O 1
ATOM 1324 N N . ALA B 1 25 ? 3.207 -21.625 -14.273 1 97.75 25 ALA B N 1
ATOM 1325 C CA . ALA B 1 25 ? 3.74 -22.906 -13.828 1 97.75 25 ALA B CA 1
ATOM 1326 C C . ALA B 1 25 ? 4.438 -22.781 -12.484 1 97.75 25 ALA B C 1
ATOM 1328 O O . ALA B 1 25 ? 4.227 -23.594 -11.578 1 97.75 25 ALA B O 1
ATOM 1329 N N . TRP B 1 26 ? 5.234 -21.797 -12.32 1 97.5 26 TRP B N 1
ATOM 1330 C CA . TRP B 1 26 ? 5.93 -21.531 -11.07 1 97.5 26 TRP B CA 1
ATOM 1331 C C . TRP B 1 26 ? 4.938 -21.328 -9.93 1 97.5 26 TRP B C 1
ATOM 1333 O O . TRP B 1 26 ? 5.102 -21.906 -8.844 1 97.5 26 TRP B O 1
ATOM 1343 N N . TRP B 1 27 ? 3.938 -20.562 -10.172 1 97.5 27 TRP B N 1
ATOM 1344 C CA . TRP B 1 27 ? 2.951 -20.234 -9.148 1 97.5 27 TRP B CA 1
ATOM 1345 C C . TRP B 1 27 ? 2.174 -21.484 -8.734 1 97.5 27 TRP B C 1
ATOM 1347 O O . TRP B 1 27 ? 1.977 -21.734 -7.543 1 97.5 27 TRP B O 1
ATOM 1357 N N . GLN B 1 28 ? 1.803 -22.25 -9.742 1 96.75 28 GLN B N 1
ATOM 1358 C CA . GLN B 1 28 ? 1.083 -23.484 -9.461 1 96.75 28 GLN B CA 1
ATOM 1359 C C . GLN B 1 28 ? 1.94 -24.438 -8.641 1 96.75 28 GLN B C 1
ATOM 1361 O O . GLN B 1 28 ? 1.461 -25.031 -7.668 1 96.75 28 GLN B O 1
ATOM 1366 N N . ASP B 1 29 ? 3.145 -24.516 -9.016 1 96.19 29 ASP B N 1
ATOM 1367 C CA . ASP B 1 29 ? 4.062 -25.375 -8.281 1 96.19 29 ASP B CA 1
ATOM 1368 C C . ASP B 1 29 ? 4.25 -24.891 -6.848 1 96.19 29 ASP B C 1
ATOM 1370 O O . ASP B 1 29 ? 4.312 -25.688 -5.914 1 96.19 29 ASP B O 1
ATOM 1374 N N . THR B 1 30 ? 4.355 -23.625 -6.707 1 96.31 30 THR B N 1
ATOM 1375 C CA . THR B 1 30 ? 4.625 -23.016 -5.41 1 96.31 30 THR B CA 1
ATOM 1376 C C . THR B 1 30 ? 3.422 -23.156 -4.484 1 96.31 30 THR B C 1
ATOM 1378 O O . THR B 1 30 ? 3.562 -23.578 -3.336 1 96.31 30 THR B O 1
ATOM 1381 N N . VAL B 1 31 ? 2.252 -22.859 -4.973 1 95.75 31 VAL B N 1
ATOM 1382 C CA . VAL B 1 31 ? 1.047 -22.875 -4.152 1 95.75 31 VAL B CA 1
ATOM 1383 C C . VAL B 1 31 ? 0.675 -24.312 -3.799 1 95.75 31 VAL B C 1
ATOM 1385 O O . VAL B 1 31 ? 0.106 -24.562 -2.736 1 95.75 31 VAL B O 1
ATOM 1388 N N . ASN B 1 32 ? 1.014 -25.188 -4.648 1 94.12 32 ASN B N 1
ATOM 1389 C CA . ASN B 1 32 ? 0.677 -26.594 -4.422 1 94.12 32 ASN B CA 1
ATOM 1390 C C . ASN B 1 32 ? 1.813 -27.344 -3.725 1 94.12 32 ASN B C 1
ATOM 1392 O O . ASN B 1 32 ? 1.707 -28.531 -3.459 1 94.12 32 ASN B O 1
ATOM 1396 N N . GLY B 1 33 ? 2.848 -26.672 -3.463 1 93.88 33 GLY B N 1
ATOM 1397 C CA . GLY B 1 33 ? 4 -27.281 -2.816 1 93.88 33 GLY B CA 1
ATOM 1398 C C . GLY B 1 33 ? 3.979 -27.141 -1.306 1 93.88 33 GLY B C 1
ATOM 1399 O O . GLY B 1 33 ? 2.912 -27 -0.705 1 93.88 33 GLY B O 1
ATOM 1400 N N . HIS B 1 34 ? 5.184 -27.2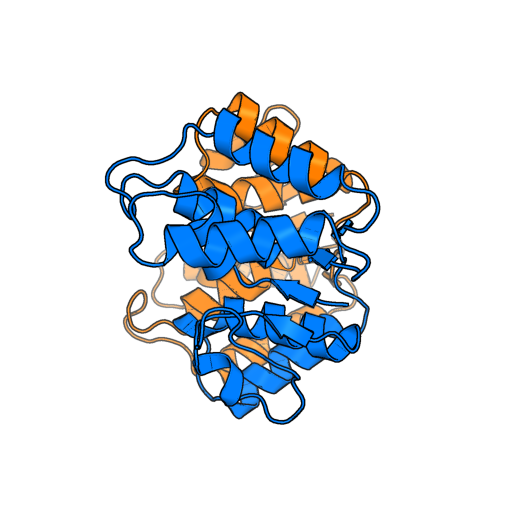81 -0.729 1 93.88 34 HIS B N 1
ATOM 1401 C CA . HIS B 1 34 ? 5.293 -27.312 0.726 1 93.88 34 HIS B CA 1
ATOM 1402 C C . HIS B 1 34 ? 5.867 -26 1.259 1 93.88 34 HIS B C 1
ATOM 1404 O O . HIS B 1 34 ? 5.781 -25.719 2.457 1 93.88 34 HIS B O 1
ATOM 1410 N N . THR B 1 35 ? 6.355 -25.281 0.349 1 95.44 35 THR B N 1
ATOM 1411 C CA . THR B 1 35 ? 6.977 -24.031 0.76 1 95.44 35 THR B CA 1
ATOM 1412 C C . THR B 1 35 ? 5.922 -23.031 1.224 1 95.44 35 THR B C 1
ATOM 1414 O O . THR B 1 35 ? 4.863 -22.906 0.605 1 95.44 35 THR B O 1
ATOM 1417 N N . ARG B 1 36 ? 6.207 -22.359 2.369 1 97.88 36 ARG B N 1
ATOM 1418 C CA . ARG B 1 36 ? 5.293 -21.328 2.85 1 97.88 36 ARG B CA 1
ATOM 1419 C C . ARG B 1 36 ? 5.367 -20.078 1.979 1 97.88 36 ARG B C 1
ATOM 1421 O O . ARG B 1 36 ? 6.453 -19.672 1.553 1 97.88 36 ARG B O 1
ATOM 1428 N N . ILE B 1 37 ? 4.227 -19.484 1.712 1 98.56 37 ILE B N 1
ATOM 1429 C CA . ILE B 1 37 ? 4.117 -18.281 0.908 1 98.56 37 ILE B CA 1
ATOM 1430 C C . ILE B 1 37 ? 3.531 -17.156 1.755 1 98.56 37 ILE B C 1
ATOM 1432 O O . ILE B 1 37 ? 2.521 -17.344 2.439 1 98.56 37 ILE B O 1
ATOM 1436 N N . GLY B 1 38 ? 4.203 -16.031 1.771 1 98.62 38 GLY B N 1
ATOM 1437 C CA . GLY B 1 38 ? 3.678 -14.828 2.402 1 98.62 38 GLY B CA 1
ATOM 1438 C C . GLY B 1 38 ? 3.207 -13.789 1.405 1 98.62 38 GLY B C 1
ATOM 1439 O O . GLY B 1 38 ? 4.02 -13.148 0.738 1 98.62 38 GLY B O 1
ATOM 1440 N N . LEU B 1 39 ? 1.898 -13.695 1.314 1 98.62 39 LEU B N 1
ATOM 1441 C CA . LEU B 1 39 ? 1.343 -12.578 0.553 1 98.62 39 LEU B CA 1
ATOM 1442 C C . LEU B 1 39 ? 1.287 -11.312 1.402 1 98.62 39 LEU B C 1
ATOM 1444 O O . LEU B 1 39 ? 1.031 -11.383 2.607 1 98.62 39 LEU B O 1
ATOM 1448 N N . THR B 1 40 ? 1.556 -10.203 0.769 1 98.5 40 THR B N 1
ATOM 1449 C CA . THR B 1 40 ? 1.613 -8.93 1.473 1 98.5 40 THR B CA 1
ATOM 1450 C C . THR B 1 40 ? 0.546 -7.973 0.948 1 98.5 40 THR B C 1
ATOM 1452 O O . THR B 1 40 ? 0.068 -8.125 -0.178 1 98.5 40 THR B O 1
ATOM 1455 N N . TYR B 1 41 ? 0.168 -6.996 1.737 1 98.25 41 TYR B N 1
ATOM 1456 C CA . TYR B 1 41 ? -0.842 -6.027 1.333 1 98.25 41 TYR B CA 1
ATOM 1457 C C . TYR B 1 41 ? -0.385 -5.242 0.11 1 98.25 41 TYR B C 1
ATOM 1459 O O . TYR B 1 41 ? -1.132 -5.105 -0.863 1 98.25 41 TYR B O 1
ATOM 1467 N N . PRO B 1 42 ? 0.926 -4.781 0.078 1 97.56 42 PRO B N 1
ATOM 1468 C CA . PRO B 1 42 ? 1.341 -4.066 -1.133 1 97.56 42 PRO B CA 1
ATOM 1469 C C . PRO B 1 42 ? 1.257 -4.934 -2.387 1 97.56 42 PRO B C 1
ATOM 1471 O O . PRO B 1 42 ? 0.876 -4.445 -3.455 1 97.56 42 PRO B O 1
ATOM 1474 N N . ALA B 1 43 ? 1.559 -6.195 -2.283 1 98 43 ALA B N 1
ATOM 1475 C CA . ALA B 1 43 ? 1.51 -7.074 -3.449 1 98 43 ALA B CA 1
ATOM 1476 C C . ALA B 1 43 ? 0.07 -7.32 -3.893 1 98 43 ALA B C 1
ATOM 1478 O O . ALA B 1 43 ? -0.238 -7.258 -5.086 1 98 43 ALA B O 1
ATOM 1479 N N . LEU B 1 44 ? -0.81 -7.559 -2.912 1 98.25 44 LEU B N 1
ATOM 1480 C CA . LEU B 1 44 ? -2.197 -7.875 -3.232 1 98.25 44 LEU B CA 1
ATOM 1481 C C . LEU B 1 44 ? -2.906 -6.668 -3.832 1 98.25 44 LEU B C 1
ATOM 1483 O O . LEU B 1 44 ? -3.592 -6.785 -4.852 1 98.25 44 LEU B O 1
ATOM 1487 N N . PHE B 1 45 ? -2.707 -5.535 -3.252 1 97.69 45 PHE B N 1
ATOM 1488 C CA . PHE B 1 45 ? -3.4 -4.352 -3.75 1 97.69 45 PHE B CA 1
ATOM 1489 C C . PHE B 1 45 ? -2.75 -3.844 -5.031 1 97.69 45 PHE B C 1
ATOM 1491 O O . PHE B 1 45 ? -3.428 -3.287 -5.898 1 97.69 45 PHE B O 1
ATOM 1498 N N . GLY B 1 46 ? -1.413 -4.062 -5.156 1 97.06 46 GLY B N 1
ATOM 1499 C CA . GLY B 1 46 ? -0.795 -3.818 -6.449 1 97.06 46 GLY B CA 1
ATOM 1500 C C . GLY B 1 46 ? -1.356 -4.695 -7.555 1 97.06 46 GLY B C 1
ATOM 1501 O O . GLY B 1 46 ? -1.629 -4.215 -8.656 1 97.06 46 GLY B O 1
ATOM 1502 N N . PHE B 1 47 ? -1.555 -5.961 -7.262 1 97.88 47 PHE B N 1
ATOM 1503 C CA . PHE B 1 47 ? -2.158 -6.895 -8.203 1 97.88 47 PHE B CA 1
ATOM 1504 C C . PHE B 1 47 ? -3.559 -6.441 -8.594 1 97.88 47 PHE B C 1
ATOM 1506 O O . PHE B 1 47 ? -3.887 -6.375 -9.781 1 97.88 47 PHE B O 1
ATOM 1513 N N . LEU B 1 48 ? -4.383 -6.082 -7.617 1 98 48 LEU B N 1
ATOM 1514 C CA . LEU B 1 48 ? -5.758 -5.66 -7.867 1 98 48 LEU B CA 1
ATOM 1515 C C . LEU B 1 48 ? -5.789 -4.402 -8.734 1 98 48 LEU B C 1
ATOM 1517 O O . LEU B 1 48 ? -6.559 -4.324 -9.695 1 98 48 LEU B O 1
ATOM 1521 N N . ARG B 1 49 ? -4.945 -3.51 -8.414 1 96.5 49 ARG B N 1
ATOM 1522 C CA . ARG B 1 49 ? -4.898 -2.248 -9.141 1 96.5 49 ARG B CA 1
ATOM 1523 C C . ARG B 1 49 ? -4.512 -2.475 -10.602 1 96.5 49 ARG B C 1
ATOM 1525 O O . ARG B 1 49 ? -5.188 -1.988 -11.508 1 96.5 49 ARG B O 1
ATOM 1532 N N . ILE B 1 50 ? -3.469 -3.24 -10.852 1 96.44 50 ILE B N 1
ATOM 1533 C CA . ILE B 1 50 ? -2.914 -3.395 -12.195 1 96.44 50 ILE B CA 1
ATOM 1534 C C . ILE B 1 50 ? -3.768 -4.375 -12.992 1 96.44 50 ILE B C 1
ATOM 1536 O O . ILE B 1 50 ? -4.086 -4.121 -14.164 1 96.44 50 ILE B O 1
ATOM 1540 N N . ALA B 1 51 ? -4.211 -5.438 -12.398 1 97.31 51 ALA B N 1
ATOM 1541 C CA . ALA B 1 51 ? -4.957 -6.488 -13.086 1 97.31 51 ALA B CA 1
ATOM 1542 C C . ALA B 1 51 ? -6.301 -5.973 -13.586 1 97.31 51 ALA B C 1
ATOM 1544 O O . ALA B 1 51 ? -6.91 -6.57 -14.477 1 97.31 51 ALA B O 1
ATOM 1545 N N . THR B 1 52 ? -6.75 -4.875 -12.977 1 96.81 52 THR B N 1
ATOM 1546 C CA . THR B 1 52 ? -8.062 -4.363 -13.352 1 96.81 52 THR B CA 1
ATOM 1547 C C . THR B 1 52 ? -7.941 -3.037 -14.094 1 96.81 52 THR B C 1
ATOM 1549 O O . THR B 1 52 ? -8.938 -2.363 -14.344 1 96.81 52 THR B O 1
ATOM 1552 N N . SER B 1 53 ? -6.801 -2.648 -14.445 1 95.25 53 SER B N 1
ATOM 1553 C CA . SER B 1 53 ? -6.574 -1.327 -15.023 1 95.25 53 SER B CA 1
ATOM 1554 C C . SER B 1 53 ? -6.594 -1.381 -16.547 1 95.25 53 SER B C 1
ATOM 1556 O O . SER B 1 53 ? -5.707 -1.975 -17.156 1 95.25 53 SER B O 1
ATOM 1558 N N . ALA B 1 54 ? -7.52 -0.662 -17.141 1 92.31 54 ALA B N 1
ATOM 1559 C CA . ALA B 1 54 ? -7.582 -0.57 -18.594 1 92.31 54 ALA B CA 1
ATOM 1560 C C . ALA B 1 54 ? -6.492 0.348 -19.125 1 92.31 54 ALA B C 1
ATOM 1562 O O . ALA B 1 54 ? -6.211 0.351 -20.328 1 92.31 54 ALA B O 1
ATOM 1563 N N . ARG B 1 55 ? -5.926 1.062 -18.281 1 90.81 55 ARG B N 1
ATOM 1564 C CA . ARG B 1 55 ? -4.832 1.942 -18.672 1 90.81 55 ARG B CA 1
ATOM 1565 C C . ARG B 1 55 ? -3.547 1.151 -18.891 1 90.81 55 ARG B C 1
ATOM 1567 O O . ARG B 1 55 ? -2.682 1.566 -19.672 1 90.81 55 ARG B O 1
ATOM 1574 N N . VAL B 1 56 ? -3.422 0.054 -18.219 1 89.5 56 VAL B N 1
ATOM 1575 C CA . VAL B 1 56 ? -2.178 -0.707 -18.203 1 89.5 56 VAL B CA 1
ATOM 1576 C C . VAL B 1 56 ? -2.326 -1.963 -19.047 1 89.5 56 VAL B C 1
ATOM 1578 O O . 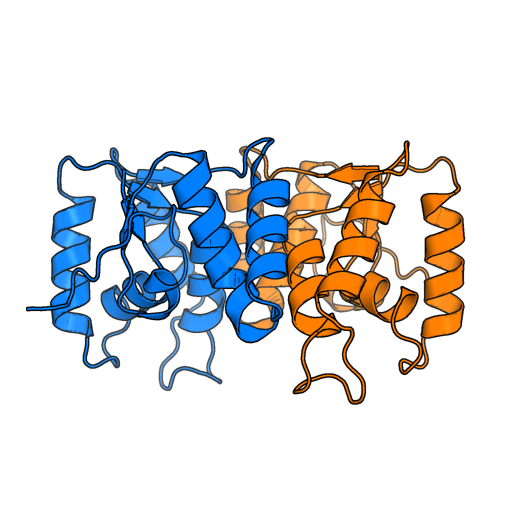VAL B 1 56 ? -1.395 -2.357 -19.766 1 89.5 56 VAL B O 1
ATOM 1581 N N . LEU B 1 57 ? -3.551 -2.557 -19.016 1 93 57 LEU B N 1
ATOM 1582 C CA . LEU B 1 57 ? -3.783 -3.818 -19.703 1 93 57 LEU B CA 1
ATOM 1583 C C . LEU B 1 57 ? -4.793 -3.641 -20.828 1 93 57 LEU B C 1
ATOM 1585 O O . LEU B 1 57 ? -5.805 -2.955 -20.672 1 93 57 LEU B O 1
ATOM 1589 N N . ALA B 1 58 ? -4.516 -4.34 -21.891 1 92.12 58 ALA B N 1
ATOM 1590 C CA . ALA B 1 58 ? -5.453 -4.336 -23.016 1 92.12 58 ALA B CA 1
ATOM 1591 C C . ALA B 1 58 ? -6.766 -5.016 -22.641 1 92.12 58 ALA B C 1
ATOM 1593 O O . ALA B 1 58 ? -7.844 -4.586 -23.062 1 92.12 58 ALA B O 1
ATOM 1594 N N . ALA B 1 59 ? -6.676 -6.031 -21.891 1 93.38 59 ALA B N 1
ATOM 1595 C CA . ALA B 1 59 ? -7.836 -6.785 -21.422 1 93.38 59 ALA B CA 1
ATOM 1596 C C . ALA B 1 59 ? -7.789 -6.969 -19.906 1 93.38 59 ALA B C 1
ATOM 1598 O O . ALA B 1 59 ? -7.418 -8.039 -19.406 1 93.38 59 ALA B O 1
ATOM 1599 N N . PRO B 1 60 ? -8.219 -5.957 -19.188 1 95.06 60 PRO B N 1
ATOM 1600 C CA . PRO B 1 60 ? -8.18 -6.066 -17.719 1 95.06 60 PRO B CA 1
ATOM 1601 C C . PRO B 1 60 ? -9.188 -7.082 -17.188 1 95.06 60 PRO B C 1
ATOM 1603 O O . PRO B 1 60 ? -10.211 -7.344 -17.812 1 95.06 60 PRO B O 1
ATOM 1606 N N . LEU B 1 61 ? -8.867 -7.625 -16.047 1 96.44 61 LEU B N 1
ATOM 1607 C CA . LEU B 1 61 ? -9.812 -8.492 -15.367 1 96.44 61 LEU B CA 1
ATOM 1608 C C . LEU B 1 61 ? -10.984 -7.691 -14.812 1 96.44 61 LEU B C 1
ATOM 1610 O O . LEU B 1 61 ? -10.797 -6.574 -14.328 1 96.44 61 LEU B O 1
ATOM 1614 N N . PRO B 1 62 ? -12.172 -8.367 -14.906 1 96.38 62 PRO B N 1
ATOM 1615 C CA . PRO B 1 62 ? -13.203 -7.816 -14.023 1 96.38 62 PRO B CA 1
ATOM 1616 C C . PRO B 1 62 ? -12.781 -7.812 -12.555 1 96.38 62 PRO B C 1
ATOM 1618 O O . PRO B 1 62 ? -12.117 -8.742 -12.094 1 96.38 62 PRO B O 1
ATOM 1621 N N . THR B 1 63 ? -13.156 -6.809 -11.875 1 96.69 63 THR B N 1
ATOM 1622 C CA . THR B 1 63 ? -12.797 -6.664 -10.469 1 96.69 63 THR B CA 1
ATOM 1623 C C . THR B 1 63 ? -13.148 -7.93 -9.688 1 96.69 63 THR B C 1
ATOM 1625 O O . THR B 1 63 ? -12.344 -8.414 -8.891 1 96.69 63 THR B O 1
ATOM 1628 N N . ALA B 1 64 ? -14.297 -8.477 -9.914 1 97.12 64 ALA B N 1
ATOM 1629 C CA . ALA B 1 64 ? -14.742 -9.68 -9.211 1 97.12 64 ALA B CA 1
ATOM 1630 C C . ALA B 1 64 ? -13.781 -10.844 -9.453 1 97.12 64 ALA B C 1
ATOM 1632 O O . ALA B 1 64 ? -13.531 -11.641 -8.555 1 97.12 64 ALA B O 1
ATOM 1633 N N . ASP B 1 65 ? -13.266 -10.953 -10.656 1 97.88 65 ASP B N 1
ATOM 1634 C CA . ASP B 1 65 ? -12.328 -12.023 -10.984 1 97.88 65 ASP B CA 1
ATOM 1635 C C . ASP B 1 65 ? -10.992 -11.82 -10.258 1 97.88 65 ASP B C 1
ATOM 1637 O O . ASP B 1 65 ? -10.414 -12.781 -9.75 1 97.88 65 ASP B O 1
ATOM 1641 N N . ALA B 1 66 ? -10.539 -10.602 -10.258 1 98.12 66 ALA B N 1
ATOM 1642 C CA . ALA B 1 66 ? -9.289 -10.297 -9.555 1 98.12 66 ALA B CA 1
ATOM 1643 C C . ALA B 1 66 ? -9.406 -10.617 -8.07 1 98.12 66 ALA B C 1
ATOM 1645 O O . ALA B 1 66 ? -8.5 -11.203 -7.477 1 98.12 66 ALA B O 1
ATOM 1646 N N . ILE B 1 67 ? -10.539 -10.289 -7.484 1 98.19 67 ILE B N 1
ATOM 1647 C CA . ILE B 1 67 ? -10.812 -10.57 -6.078 1 98.19 67 ILE B CA 1
ATOM 1648 C C . ILE B 1 67 ? -10.844 -12.078 -5.848 1 98.19 67 ILE B C 1
ATOM 1650 O O . ILE B 1 67 ? -10.312 -12.57 -4.852 1 98.19 67 ILE B O 1
ATOM 1654 N N . ALA B 1 68 ? -11.406 -12.789 -6.754 1 98.38 68 ALA B N 1
ATOM 1655 C CA . ALA B 1 68 ? -11.5 -14.242 -6.645 1 98.38 68 ALA B CA 1
ATOM 1656 C C . ALA B 1 68 ? -10.117 -14.875 -6.629 1 98.38 68 ALA B C 1
ATOM 1658 O O . ALA B 1 68 ? -9.883 -15.844 -5.898 1 98.38 68 ALA B O 1
ATOM 1659 N N . TYR B 1 69 ? -9.211 -14.367 -7.414 1 98.12 69 TYR B N 1
ATOM 1660 C CA . TYR B 1 69 ? -7.836 -14.859 -7.391 1 98.12 69 TYR B CA 1
ATOM 1661 C C . TYR B 1 69 ? -7.211 -14.656 -6.016 1 98.12 69 TYR B C 1
ATOM 1663 O O . TYR B 1 69 ? -6.605 -15.578 -5.461 1 98.12 69 TYR B O 1
ATOM 1671 N N . VAL B 1 70 ? -7.395 -13.523 -5.457 1 98.38 70 VAL B N 1
ATOM 1672 C CA . VAL B 1 70 ? -6.816 -13.195 -4.156 1 98.38 70 VAL B CA 1
ATOM 1673 C C . VAL B 1 70 ? -7.383 -14.141 -3.094 1 98.38 70 VAL B C 1
ATOM 1675 O O . VAL B 1 70 ? -6.633 -14.703 -2.295 1 98.38 70 VAL B O 1
ATOM 1678 N N . ARG B 1 71 ? -8.68 -14.312 -3.121 1 98.19 71 ARG B N 1
ATOM 1679 C CA . ARG B 1 71 ? -9.32 -15.188 -2.148 1 98.19 71 ARG B CA 1
ATOM 1680 C C . ARG B 1 71 ? -8.859 -16.641 -2.318 1 98.19 71 ARG B C 1
ATOM 1682 O O . ARG B 1 71 ? -8.633 -17.344 -1.333 1 98.19 71 ARG B O 1
ATOM 1689 N N . GLU B 1 72 ? -8.742 -17.031 -3.516 1 97.88 72 GLU B N 1
ATOM 1690 C CA . GLU B 1 72 ? -8.273 -18.375 -3.807 1 97.88 72 GLU B CA 1
ATOM 1691 C C . GLU B 1 72 ? -6.859 -18.594 -3.283 1 97.88 72 GLU B C 1
ATOM 1693 O O . GLU B 1 72 ? -6.566 -19.625 -2.664 1 97.88 72 GLU B O 1
ATOM 1698 N N . TRP B 1 73 ? -5.996 -17.656 -3.521 1 98.12 73 TRP B N 1
ATOM 1699 C CA . TRP B 1 73 ? -4.621 -17.766 -3.041 1 98.12 73 TRP B CA 1
ATOM 1700 C C . TRP B 1 73 ? -4.582 -17.891 -1.521 1 98.12 73 TRP B C 1
ATOM 1702 O O . TRP B 1 73 ? -3.885 -18.75 -0.984 1 98.12 73 TRP B O 1
ATOM 1712 N N . LEU B 1 74 ? -5.402 -17.109 -0.874 1 97.75 74 LEU B N 1
ATOM 1713 C CA . LEU B 1 74 ? -5.363 -17.031 0.583 1 97.75 74 LEU B CA 1
ATOM 1714 C C . LEU B 1 74 ? -6.051 -18.25 1.205 1 97.75 74 LEU B C 1
ATOM 1716 O O . LEU B 1 74 ? -5.902 -18.5 2.402 1 97.75 74 LEU B O 1
ATOM 1720 N N . SER B 1 75 ? -6.773 -19 0.395 1 97.12 75 SER B N 1
ATOM 1721 C CA . SER B 1 75 ? -7.441 -20.203 0.883 1 97.12 75 SER B CA 1
ATOM 1722 C C . SER B 1 75 ? -6.48 -21.375 0.929 1 97.12 75 SER B C 1
ATOM 1724 O O . SER B 1 75 ? -6.785 -22.406 1.532 1 97.12 75 SER B O 1
ATOM 1726 N N . GLN B 1 76 ? -5.344 -21.234 0.279 1 97.25 76 GLN B N 1
ATOM 1727 C CA . GLN B 1 76 ? -4.367 -22.328 0.268 1 97.25 76 GLN B CA 1
ATOM 1728 C C . GLN B 1 76 ? -3.719 -22.5 1.639 1 97.25 76 GLN B C 1
ATOM 1730 O O . GLN B 1 76 ? -3.398 -21.516 2.309 1 97.25 76 GLN B O 1
ATOM 1735 N N . PRO B 1 77 ? -3.471 -23.734 2.08 1 96.75 77 PRO B N 1
ATOM 1736 C CA . PRO B 1 77 ? -2.996 -24.016 3.439 1 96.75 77 PRO B CA 1
ATOM 1737 C C . PRO B 1 77 ? -1.578 -23.5 3.682 1 96.75 77 PRO B C 1
ATOM 1739 O O . PRO B 1 77 ? -1.192 -23.25 4.828 1 96.75 77 PRO B O 1
ATOM 1742 N N . ASN B 1 78 ? -0.777 -23.344 2.648 1 97.81 78 ASN B N 1
ATOM 1743 C CA . ASN B 1 78 ? 0.608 -22.938 2.828 1 97.81 78 ASN B CA 1
ATOM 1744 C C . ASN B 1 78 ? 0.784 -21.438 2.547 1 97.81 78 ASN B C 1
ATOM 1746 O O . ASN B 1 78 ? 1.906 -20.969 2.354 1 97.81 78 ASN B O 1
ATOM 1750 N N . VAL B 1 79 ? -0.333 -20.656 2.447 1 98.06 79 VAL B N 1
ATOM 1751 C CA . VAL B 1 79 ? -0.271 -19.219 2.162 1 98.06 79 VAL B CA 1
ATOM 1752 C C . VAL B 1 79 ? -0.725 -18.438 3.385 1 98.06 79 VAL B C 1
ATOM 1754 O O . VAL B 1 79 ? -1.78 -18.703 3.959 1 98.06 79 VAL B O 1
ATOM 1757 N N . ASP B 1 80 ? 0.055 -17.453 3.777 1 97.81 80 ASP B N 1
ATOM 1758 C CA . ASP B 1 80 ? -0.278 -16.531 4.859 1 97.81 80 ASP B CA 1
ATOM 1759 C C . ASP B 1 80 ? -0.366 -15.102 4.344 1 97.81 80 ASP B C 1
ATOM 1761 O O . ASP B 1 80 ? 0.349 -14.719 3.412 1 97.81 80 ASP B O 1
ATOM 1765 N N . LEU B 1 81 ? -1.264 -14.383 4.918 1 98.38 81 LEU B N 1
ATOM 1766 C CA . LEU B 1 81 ? -1.244 -12.93 4.75 1 98.38 81 LEU B CA 1
ATOM 1767 C C . LEU B 1 81 ? -0.369 -12.273 5.809 1 98.38 81 LEU B C 1
ATOM 1769 O O . LEU B 1 81 ? -0.689 -12.312 7 1 98.38 81 LEU B O 1
ATOM 1773 N N . LEU B 1 82 ? 0.688 -11.703 5.352 1 98.06 82 LEU B N 1
ATOM 1774 C CA . LEU B 1 82 ? 1.648 -11.117 6.281 1 98.06 82 LEU B CA 1
ATOM 1775 C C . LEU B 1 82 ? 1.243 -9.695 6.66 1 98.06 82 LEU B C 1
ATOM 1777 O O . LEU B 1 82 ? 0.786 -8.93 5.809 1 98.06 82 LEU B O 1
ATOM 1781 N N . THR B 1 83 ? 1.379 -9.406 7.887 1 96.81 83 THR B N 1
ATOM 1782 C CA . THR B 1 83 ? 1.2 -8.047 8.383 1 96.81 83 THR B CA 1
ATOM 1783 C C . THR B 1 83 ? 2.549 -7.395 8.672 1 96.81 83 THR B C 1
ATOM 1785 O O . THR B 1 83 ? 3.5 -8.07 9.062 1 96.81 83 THR B O 1
ATOM 1788 N N . ALA B 1 84 ? 2.596 -6.074 8.422 1 97 84 ALA B N 1
ATOM 1789 C CA . ALA B 1 84 ? 3.809 -5.336 8.766 1 97 84 ALA B CA 1
ATOM 1790 C C . ALA B 1 84 ? 4.066 -5.375 10.273 1 97 84 ALA B C 1
ATOM 1792 O O . ALA B 1 84 ? 3.191 -5.02 11.062 1 97 84 ALA B O 1
ATOM 1793 N N . GLY B 1 85 ? 5.234 -5.867 10.656 1 95.88 85 GLY B N 1
ATOM 1794 C CA . GLY B 1 85 ? 5.621 -5.902 12.055 1 95.88 85 GLY B CA 1
ATOM 1795 C C . GLY B 1 85 ? 6.152 -4.574 12.562 1 95.88 85 GLY B C 1
ATOM 1796 O O . GLY B 1 85 ? 6.137 -3.576 11.844 1 95.88 85 GLY B O 1
ATOM 1797 N N . PRO B 1 86 ? 6.625 -4.586 13.828 1 95.19 86 PRO B N 1
ATOM 1798 C CA . PRO B 1 86 ? 7.027 -3.328 14.461 1 95.19 86 PRO B CA 1
ATOM 1799 C C . PRO B 1 86 ? 8.266 -2.709 13.812 1 95.19 86 PRO B C 1
ATOM 1801 O O . PRO B 1 86 ? 8.484 -1.502 13.93 1 95.19 86 PRO B O 1
ATOM 1804 N N . ARG B 1 87 ? 9.031 -3.477 13.102 1 97.25 87 ARG B N 1
ATOM 1805 C CA . ARG B 1 87 ? 10.258 -2.957 12.5 1 97.25 87 ARG B CA 1
ATOM 1806 C C . ARG B 1 87 ? 10.047 -2.607 11.031 1 97.25 87 ARG B C 1
ATOM 1808 O O . ARG B 1 87 ? 10.938 -2.035 10.398 1 97.25 87 A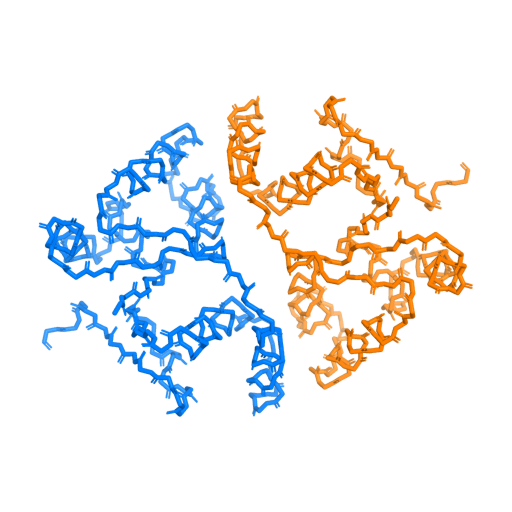RG B O 1
ATOM 1815 N N . HIS B 1 88 ? 8.93 -2.879 10.477 1 97.94 88 HIS B N 1
ATOM 1816 C CA . HIS B 1 88 ? 8.695 -2.824 9.039 1 97.94 88 HIS B CA 1
ATOM 1817 C C . HIS B 1 88 ? 8.969 -1.429 8.492 1 97.94 88 HIS B C 1
ATOM 1819 O O . HIS B 1 88 ? 9.758 -1.267 7.555 1 97.94 88 HIS B O 1
ATOM 1825 N N . LEU B 1 89 ? 8.352 -0.432 9.109 1 98 89 LEU B N 1
ATOM 1826 C CA . LEU B 1 89 ? 8.477 0.926 8.594 1 98 89 LEU B CA 1
ATOM 1827 C C . LEU B 1 89 ? 9.93 1.401 8.672 1 98 89 LEU B C 1
ATOM 1829 O O . LEU B 1 89 ? 10.445 1.983 7.719 1 98 89 LEU B O 1
ATOM 1833 N N . ASP B 1 90 ? 10.586 1.144 9.758 1 97.5 90 ASP B N 1
ATOM 1834 C CA . ASP B 1 90 ? 11.977 1.567 9.93 1 97.5 90 ASP B CA 1
ATOM 1835 C C . ASP B 1 90 ? 12.883 0.91 8.898 1 97.5 90 ASP B C 1
ATOM 1837 O O . ASP B 1 90 ? 13.789 1.554 8.359 1 97.5 90 ASP B O 1
ATOM 1841 N N . ILE B 1 91 ? 12.68 -0.355 8.625 1 97.31 91 ILE B N 1
ATOM 1842 C CA . ILE B 1 91 ? 13.445 -1.056 7.602 1 97.31 91 ILE B CA 1
ATOM 1843 C C . ILE B 1 91 ? 13.211 -0.403 6.238 1 97.31 91 ILE B C 1
ATOM 1845 O O . ILE B 1 91 ? 14.164 -0.096 5.516 1 97.31 91 ILE B O 1
ATOM 1849 N N . ALA B 1 92 ? 11.938 -0.145 5.922 1 97.31 92 ALA B N 1
ATOM 1850 C CA . ALA B 1 92 ? 11.586 0.419 4.621 1 97.31 92 ALA B CA 1
ATOM 1851 C C . ALA B 1 92 ? 12.18 1.814 4.449 1 97.31 92 ALA B C 1
ATOM 1853 O O . ALA B 1 92 ? 12.766 2.125 3.406 1 97.31 92 ALA B O 1
ATOM 1854 N N . LEU B 1 93 ? 12.055 2.67 5.469 1 97.5 93 LEU B N 1
ATOM 1855 C CA . LEU B 1 93 ? 12.594 4.023 5.398 1 97.5 93 LEU B CA 1
ATOM 1856 C C . LEU B 1 93 ? 14.109 4 5.289 1 97.5 93 LEU B C 1
ATOM 1858 O O . LEU B 1 93 ? 14.703 4.82 4.578 1 97.5 93 LEU B O 1
ATOM 1862 N N . GLY B 1 94 ? 14.727 3.068 6.008 1 96.12 94 GLY B N 1
ATOM 1863 C CA . GLY B 1 94 ? 16.172 2.914 5.891 1 96.12 94 GLY B CA 1
ATOM 1864 C C . GLY B 1 94 ? 16.609 2.535 4.492 1 96.12 94 GLY B C 1
ATOM 1865 O O . GLY B 1 94 ? 17.609 3.062 3.988 1 96.12 94 GLY B O 1
ATOM 1866 N N . LEU B 1 95 ? 15.898 1.648 3.852 1 95.44 95 LEU B N 1
ATOM 1867 C CA . LEU B 1 95 ? 16.203 1.242 2.484 1 95.44 95 LEU B CA 1
ATOM 1868 C C . LEU B 1 95 ? 16.047 2.412 1.521 1 95.44 95 LEU B C 1
ATOM 1870 O O . LEU B 1 95 ? 16.891 2.615 0.64 1 95.44 95 LEU B O 1
ATOM 1874 N N . LEU B 1 96 ? 14.984 3.207 1.688 1 95.12 96 LEU B N 1
ATOM 1875 C CA . LEU B 1 96 ? 14.758 4.367 0.837 1 95.12 96 LEU B CA 1
ATOM 1876 C C . LEU B 1 96 ? 15.875 5.387 0.991 1 95.12 96 LEU B C 1
ATOM 1878 O O . LEU B 1 96 ? 16.328 5.969 0.004 1 95.12 96 LEU B O 1
ATOM 1882 N N . ASP B 1 97 ? 16.203 5.555 2.209 1 94.12 97 ASP B N 1
ATOM 1883 C CA . ASP B 1 97 ? 17.266 6.516 2.496 1 94.12 97 ASP B CA 1
ATOM 1884 C C . ASP B 1 97 ? 18.578 6.109 1.821 1 94.12 97 ASP B C 1
ATOM 1886 O O . ASP B 1 97 ?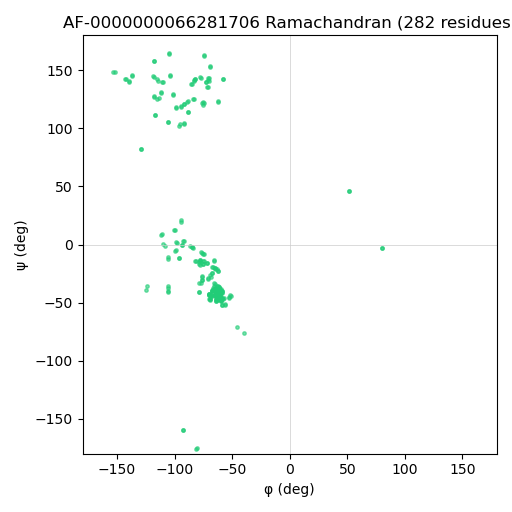 19.266 6.949 1.244 1 94.12 97 ASP B O 1
ATOM 1890 N N . LYS B 1 98 ? 18.922 4.867 1.864 1 92.75 98 LYS B N 1
ATOM 1891 C CA . LYS B 1 98 ? 20.125 4.344 1.247 1 92.75 98 LYS B CA 1
ATOM 1892 C C . LYS B 1 98 ? 20.078 4.473 -0.272 1 92.75 98 LYS B C 1
ATOM 1894 O O . LYS B 1 98 ? 21.094 4.738 -0.916 1 92.75 98 LYS B O 1
ATOM 1899 N N . LEU B 1 99 ? 18.906 4.336 -0.854 1 90.5 99 LEU B N 1
ATOM 1900 C CA . LEU B 1 99 ? 18.734 4.41 -2.301 1 90.5 99 LEU B CA 1
ATOM 1901 C C . LEU B 1 99 ? 18.766 5.855 -2.781 1 90.5 99 LEU B C 1
ATOM 1903 O O . LEU B 1 99 ? 19.172 6.129 -3.916 1 90.5 99 LEU B O 1
ATOM 1907 N N . GLY B 1 100 ? 18.281 6.715 -1.975 1 88.44 100 GLY B N 1
ATOM 1908 C CA . GLY B 1 100 ? 18.25 8.125 -2.324 1 88.44 100 GLY B CA 1
ATOM 1909 C C . GLY B 1 100 ? 17.094 8.492 -3.244 1 88.44 100 GLY B C 1
ATOM 1910 O O . GLY B 1 100 ? 16.984 9.641 -3.678 1 88.44 100 GLY B O 1
ATOM 1911 N N . THR B 1 101 ? 16.328 7.477 -3.631 1 83.62 101 THR B N 1
ATOM 1912 C CA . THR B 1 101 ? 15.133 7.695 -4.449 1 83.62 101 THR B CA 1
ATOM 1913 C C . THR B 1 101 ? 13.977 6.84 -3.953 1 83.62 101 THR B C 1
ATOM 1915 O O . THR B 1 101 ? 14.18 5.781 -3.355 1 83.62 101 THR B O 1
ATOM 1918 N N . ALA B 1 102 ? 12.781 7.348 -4.062 1 81 102 ALA B N 1
ATOM 1919 C CA . ALA B 1 102 ? 11.633 6.621 -3.521 1 81 102 ALA B CA 1
ATOM 1920 C C . ALA B 1 102 ? 10.57 6.391 -4.598 1 81 102 ALA B C 1
ATOM 1922 O O . ALA B 1 102 ? 10.141 5.258 -4.82 1 81 102 ALA B O 1
ATOM 1923 N N . SER B 1 103 ? 10.266 7.273 -5.496 1 83.06 103 SER B N 1
ATOM 1924 C CA . SER B 1 103 ? 9.109 7.344 -6.379 1 83.06 103 SER B CA 1
ATOM 1925 C C . SER B 1 103 ? 8.727 5.965 -6.898 1 83.06 103 SER B C 1
ATOM 1927 O O . SER B 1 103 ? 8.031 5.207 -6.215 1 83.06 103 SER B O 1
ATOM 1929 N N . HIS B 1 104 ? 9.422 5.355 -7.867 1 80.12 104 HIS B N 1
ATOM 1930 C CA . HIS B 1 104 ? 9.008 4.113 -8.508 1 80.12 104 HIS B CA 1
ATOM 1931 C C . HIS B 1 104 ? 9.445 2.9 -7.695 1 80.12 104 HIS B C 1
ATOM 1933 O O . HIS B 1 104 ? 8.961 1.788 -7.926 1 80.12 104 HIS B O 1
ATOM 1939 N N . LEU B 1 105 ? 10.18 3.131 -6.562 1 88.44 105 LEU B N 1
ATOM 1940 C CA . LEU B 1 105 ? 10.766 2.025 -5.812 1 88.44 105 LEU B CA 1
ATOM 1941 C C . LEU B 1 105 ? 10.023 1.816 -4.492 1 88.44 105 LEU B C 1
ATOM 1943 O O . LEU B 1 105 ? 10.336 0.886 -3.746 1 88.44 105 LEU B O 1
ATOM 1947 N N . THR B 1 106 ? 9.039 2.627 -4.234 1 92.38 106 THR B N 1
ATOM 1948 C CA . THR B 1 106 ? 8.383 2.594 -2.932 1 92.38 106 THR B CA 1
ATOM 1949 C C . THR B 1 106 ? 7.742 1.232 -2.684 1 92.38 106 THR B C 1
ATOM 1951 O O . THR B 1 106 ? 7.836 0.688 -1.582 1 92.38 106 THR B O 1
ATOM 1954 N N . THR B 1 107 ? 7.141 0.646 -3.711 1 93.25 107 THR B N 1
ATOM 1955 C CA . THR B 1 107 ? 6.512 -0.66 -3.541 1 93.25 107 THR B CA 1
ATOM 1956 C C . THR B 1 107 ? 7.566 -1.745 -3.34 1 93.25 107 THR B C 1
ATOM 1958 O O . THR B 1 107 ? 7.441 -2.578 -2.439 1 93.25 107 THR B O 1
ATOM 1961 N N . ASP B 1 108 ? 8.617 -1.689 -4.105 1 94.31 108 ASP B N 1
ATOM 1962 C CA . ASP B 1 108 ? 9.703 -2.662 -3.982 1 94.31 108 ASP B CA 1
ATOM 1963 C C . ASP B 1 108 ? 10.305 -2.635 -2.582 1 94.31 108 ASP B C 1
ATOM 1965 O O . ASP B 1 108 ? 10.617 -3.684 -2.014 1 94.31 108 ASP B O 1
ATOM 1969 N N . VAL B 1 109 ? 10.422 -1.47 -2.09 1 96.19 109 VAL B N 1
ATOM 1970 C CA . VAL B 1 109 ? 11.023 -1.284 -0.773 1 96.19 109 VAL B CA 1
ATOM 1971 C C . VAL B 1 109 ? 10.125 -1.889 0.299 1 96.19 109 VAL B C 1
ATOM 1973 O O . VAL B 1 109 ? 10.609 -2.471 1.272 1 96.19 109 VAL B O 1
ATOM 1976 N N . GLN B 1 110 ? 8.82 -1.735 0.153 1 97.44 110 GLN B N 1
ATOM 1977 C CA . GLN B 1 110 ? 7.891 -2.357 1.094 1 97.44 110 GLN B CA 1
ATOM 1978 C C . GLN B 1 110 ? 8.023 -3.877 1.075 1 97.44 110 GLN B C 1
ATOM 1980 O O . GLN B 1 110 ? 8.055 -4.516 2.129 1 97.44 110 GLN B O 1
ATOM 1985 N N . LEU B 1 111 ? 8.109 -4.414 -0.102 1 97.25 111 LEU B N 1
ATOM 1986 C CA . LEU B 1 111 ? 8.266 -5.859 -0.232 1 97.25 111 LEU B CA 1
ATOM 1987 C C . LEU B 1 111 ? 9.602 -6.312 0.348 1 97.25 111 LEU B C 1
ATOM 1989 O O . LEU B 1 111 ? 9.672 -7.328 1.046 1 97.25 111 LEU B O 1
ATOM 1993 N N . ALA B 1 112 ? 10.641 -5.547 0.037 1 97.06 112 ALA B N 1
ATOM 1994 C CA . ALA B 1 112 ? 11.961 -5.855 0.59 1 97.06 112 ALA B CA 1
ATOM 1995 C C . ALA B 1 112 ? 11.93 -5.828 2.115 1 97.06 112 ALA B C 1
ATOM 1997 O O . ALA B 1 112 ? 12.539 -6.676 2.77 1 97.06 112 ALA B O 1
ATOM 1998 N N . ALA B 1 113 ? 11.234 -4.871 2.686 1 97.62 113 ALA B N 1
ATOM 1999 C CA . ALA B 1 113 ? 11.125 -4.762 4.137 1 97.62 113 ALA B CA 1
ATOM 2000 C C . ALA B 1 113 ? 10.453 -5.992 4.734 1 97.62 113 ALA B C 1
ATOM 2002 O O . ALA B 1 113 ? 10.867 -6.488 5.785 1 97.62 113 ALA B O 1
ATOM 2003 N N . TYR B 1 114 ? 9.398 -6.5 4.055 1 97.88 114 TYR B N 1
ATOM 2004 C CA . TYR B 1 114 ? 8.789 -7.754 4.488 1 97.88 114 TYR B CA 1
ATOM 2005 C C . TYR B 1 114 ? 9.805 -8.891 4.465 1 97.88 114 TYR B C 1
ATOM 2007 O O . TYR B 1 114 ? 9.875 -9.68 5.41 1 97.88 114 TYR B O 1
ATOM 2015 N N . GLY B 1 115 ? 10.5 -8.969 3.326 1 97.56 115 GLY B N 1
ATOM 2016 C CA . GLY B 1 115 ? 11.508 -10.008 3.213 1 97.56 115 GLY B CA 1
ATOM 2017 C C . GLY B 1 115 ? 12.5 -10.008 4.363 1 97.56 115 GLY B C 1
ATOM 2018 O O . GLY B 1 115 ? 12.781 -11.055 4.949 1 97.56 115 GLY B O 1
ATOM 2019 N N . ILE B 1 116 ? 12.984 -8.844 4.723 1 97.19 116 ILE B N 1
ATOM 2020 C CA . ILE B 1 116 ? 13.977 -8.68 5.781 1 97.19 116 ILE B CA 1
ATOM 2021 C C . ILE B 1 116 ? 13.344 -8.992 7.137 1 97.19 116 ILE B C 1
ATOM 2023 O O . ILE B 1 116 ? 13.898 -9.742 7.934 1 97.19 116 ILE B O 1
ATOM 2027 N N . GLU B 1 117 ? 12.219 -8.453 7.379 1 96.88 117 GLU B N 1
ATOM 2028 C CA . GLU B 1 117 ? 11.57 -8.586 8.68 1 96.88 117 GLU B CA 1
ATOM 2029 C C . GLU B 1 117 ? 11.188 -10.031 8.961 1 96.88 117 GLU B C 1
ATOM 2031 O O . GLU B 1 117 ? 11.289 -10.508 10.094 1 96.88 117 GLU B O 1
ATOM 2036 N N . TYR B 1 118 ? 10.734 -10.805 7.977 1 97.06 118 TYR B N 1
ATOM 2037 C CA . TYR B 1 118 ? 10.258 -12.172 8.133 1 97.06 118 TYR B CA 1
ATOM 2038 C C . TYR B 1 118 ? 11.352 -13.172 7.781 1 97.06 118 TYR B C 1
ATOM 2040 O O . TYR B 1 118 ? 11.117 -14.383 7.793 1 97.06 118 TYR B O 1
ATOM 2048 N N . ASP B 1 119 ? 12.547 -12.656 7.43 1 96.62 119 ASP B N 1
ATOM 2049 C CA . ASP B 1 119 ? 13.625 -13.523 6.949 1 96.62 119 ASP B CA 1
ATOM 2050 C C . ASP B 1 119 ? 13.141 -14.422 5.812 1 96.62 119 ASP B C 1
ATOM 2052 O O . ASP B 1 119 ? 13.328 -15.641 5.855 1 96.62 119 ASP B O 1
ATOM 2056 N N . ALA B 1 120 ? 12.414 -13.812 4.848 1 97.62 120 ALA B N 1
ATOM 2057 C CA . ALA B 1 120 ? 11.828 -14.5 3.697 1 97.62 120 ALA B CA 1
ATOM 2058 C C . ALA B 1 120 ? 12.617 -14.203 2.422 1 97.62 120 ALA B C 1
ATOM 2060 O O . ALA B 1 120 ? 13.43 -13.273 2.389 1 97.62 120 ALA B O 1
ATOM 2061 N N . GLU B 1 121 ? 12.398 -14.969 1.45 1 97.38 121 GLU B N 1
ATOM 2062 C CA . GLU B 1 121 ? 13 -14.758 0.135 1 97.38 121 GLU B CA 1
ATOM 2063 C C . GLU B 1 121 ? 12 -14.125 -0.831 1 97.38 121 GLU B C 1
ATOM 2065 O O . GLU B 1 121 ? 10.898 -14.641 -1.019 1 97.38 121 GLU B O 1
ATOM 2070 N N . ILE B 1 122 ? 12.453 -13.039 -1.47 1 97.81 122 ILE B N 1
ATOM 2071 C CA . ILE B 1 122 ? 11.602 -12.391 -2.459 1 97.81 122 ILE B CA 1
ATOM 2072 C C . ILE B 1 122 ? 11.742 -13.094 -3.807 1 97.81 122 ILE B C 1
ATOM 2074 O O . ILE B 1 122 ? 12.852 -13.289 -4.297 1 97.81 122 ILE B O 1
ATOM 2078 N N . HIS B 1 123 ? 10.633 -13.508 -4.34 1 97.81 123 HIS B N 1
ATOM 2079 C CA . HIS B 1 123 ? 10.609 -13.969 -5.723 1 97.81 123 HIS B CA 1
ATOM 2080 C C . HIS B 1 123 ? 10.102 -12.883 -6.66 1 97.81 123 HIS B C 1
ATOM 2082 O O . HIS B 1 123 ? 8.984 -12.375 -6.488 1 97.81 123 HIS B O 1
ATOM 2088 N N . SER B 1 124 ? 10.906 -12.492 -7.539 1 96.75 124 SER B N 1
ATOM 2089 C CA . SER B 1 124 ? 10.586 -11.43 -8.484 1 96.75 124 SER B CA 1
ATOM 2090 C C . SER B 1 124 ? 11.375 -11.586 -9.781 1 96.75 124 SER B C 1
ATOM 2092 O O . SER B 1 124 ? 12.484 -12.125 -9.781 1 96.75 124 SER B O 1
ATOM 2094 N N . SER B 1 125 ? 10.758 -11.156 -10.852 1 93.81 125 SER B N 1
ATOM 2095 C CA . SER B 1 125 ? 11.492 -11.102 -12.109 1 93.81 125 SER B CA 1
ATOM 2096 C C . SER B 1 125 ? 12.117 -9.727 -12.32 1 93.81 125 SER B C 1
ATOM 2098 O O . SER B 1 125 ? 12.719 -9.461 -13.367 1 93.81 125 SER B O 1
ATOM 2100 N N . ASP B 1 126 ? 11.969 -8.883 -11.383 1 87.81 126 ASP B N 1
ATOM 2101 C CA . ASP B 1 126 ? 12.539 -7.539 -11.398 1 87.81 126 ASP B CA 1
ATOM 2102 C C . ASP B 1 126 ? 13.945 -7.535 -10.805 1 87.81 126 ASP B C 1
ATOM 2104 O O . ASP B 1 126 ? 14.133 -7.828 -9.625 1 87.81 126 ASP B O 1
ATOM 2108 N N . THR B 1 127 ? 14.891 -7.094 -11.516 1 85.81 127 THR B N 1
ATOM 2109 C CA . THR B 1 127 ? 16.281 -7.109 -11.086 1 85.81 127 THR B CA 1
ATOM 2110 C C . THR B 1 127 ? 16.547 -5.992 -10.078 1 85.81 127 THR B C 1
ATOM 2112 O O . THR B 1 127 ? 17.594 -5.977 -9.43 1 85.81 127 THR B O 1
ATOM 2115 N N . ASP B 1 128 ? 15.602 -5.152 -9.859 1 83.81 128 ASP B N 1
ATOM 2116 C CA . ASP B 1 128 ? 15.766 -4.043 -8.93 1 83.81 128 ASP B CA 1
ATOM 2117 C C . ASP B 1 128 ? 15.953 -4.547 -7.5 1 83.81 128 ASP B C 1
ATOM 2119 O O . ASP B 1 128 ? 16.531 -3.848 -6.66 1 83.81 128 ASP B O 1
ATOM 2123 N N . PHE B 1 129 ? 15.562 -5.754 -7.211 1 90.06 129 PHE B N 1
ATOM 2124 C CA . PHE B 1 129 ? 15.68 -6.273 -5.852 1 90.06 129 PHE B CA 1
ATOM 2125 C C . PHE B 1 129 ? 17.125 -6.633 -5.531 1 90.06 129 PHE B C 1
ATOM 2127 O O . PHE B 1 129 ? 17.484 -6.797 -4.363 1 90.06 129 PHE B O 1
ATOM 2134 N N . ALA B 1 130 ? 17.922 -6.754 -6.559 1 84.5 130 ALA B N 1
ATOM 2135 C CA . ALA B 1 130 ? 19.328 -7.07 -6.355 1 84.5 130 ALA B CA 1
ATOM 2136 C C . ALA B 1 130 ? 20.062 -5.93 -5.641 1 84.5 130 ALA B C 1
ATOM 2138 O O . ALA B 1 130 ? 21.125 -6.133 -5.051 1 84.5 130 ALA B O 1
ATOM 2139 N N . ARG B 1 131 ? 19.484 -4.859 -5.57 1 85 131 ARG B N 1
ATOM 2140 C CA . ARG B 1 131 ? 20.094 -3.668 -4.988 1 85 131 ARG B CA 1
ATOM 2141 C C . ARG B 1 131 ? 20.047 -3.713 -3.465 1 85 131 ARG B C 1
ATOM 2143 O O . ARG B 1 131 ? 20.719 -2.939 -2.793 1 85 131 ARG B O 1
ATOM 2150 N N . PHE B 1 132 ? 19.219 -4.625 -2.996 1 88.44 132 PHE B N 1
ATOM 2151 C CA . PHE B 1 132 ? 19.062 -4.688 -1.548 1 88.44 132 PHE B CA 1
ATOM 2152 C C . PHE B 1 132 ? 19.984 -5.746 -0.948 1 88.44 132 PHE B C 1
ATOM 2154 O O . PHE B 1 132 ? 19.672 -6.941 -1.005 1 88.44 132 PHE B O 1
ATOM 2161 N N . ALA B 1 133 ? 21.078 -5.387 -0.329 1 81.69 133 ALA B N 1
ATOM 2162 C CA . ALA B 1 133 ? 22.156 -6.27 0.126 1 81.69 133 ALA B CA 1
ATOM 2163 C C . ALA B 1 133 ? 21.641 -7.285 1.14 1 81.69 133 ALA B C 1
ATOM 2165 O O . ALA B 1 133 ? 22.031 -8.453 1.111 1 81.69 133 ALA B O 1
ATOM 2166 N N . ASP B 1 134 ? 20.797 -6.965 2.041 1 84.62 134 ASP B N 1
ATOM 2167 C CA . ASP B 1 134 ? 20.359 -7.852 3.113 1 84.62 134 ASP B CA 1
ATOM 2168 C C . ASP B 1 134 ? 19.062 -8.578 2.73 1 84.62 134 ASP B C 1
ATOM 2170 O O . ASP B 1 134 ? 18.406 -9.172 3.586 1 84.62 134 ASP B O 1
ATOM 2174 N N . LEU B 1 135 ? 18.828 -8.633 1.421 1 92.19 135 LEU B N 1
ATOM 2175 C CA . LEU B 1 135 ? 17.578 -9.242 0.966 1 92.19 135 LEU B CA 1
ATOM 2176 C C . LEU B 1 135 ? 17.859 -10.508 0.158 1 92.19 135 LEU B C 1
ATOM 2178 O O . LEU B 1 135 ? 18.734 -10.508 -0.716 1 92.19 135 LEU B O 1
ATOM 2182 N N . LYS B 1 136 ? 17.297 -11.562 0.526 1 94.25 136 LYS B N 1
ATOM 2183 C CA . LYS B 1 136 ? 17.266 -12.758 -0.318 1 94.25 136 LYS B CA 1
ATOM 2184 C C . LYS B 1 136 ? 16.266 -12.602 -1.454 1 94.25 136 LYS B C 1
ATOM 2186 O O . LYS B 1 136 ? 15.086 -12.305 -1.216 1 94.25 136 LYS B O 1
ATOM 2191 N N . TRP B 1 137 ? 16.734 -12.727 -2.615 1 94.06 137 TRP B N 1
ATOM 2192 C CA . TRP B 1 137 ? 15.867 -12.555 -3.775 1 94.06 137 TRP B CA 1
ATOM 2193 C C . TRP B 1 137 ? 16.234 -13.539 -4.875 1 94.06 137 TRP B C 1
ATOM 2195 O O . TRP B 1 137 ? 17.406 -13.852 -5.082 1 94.06 137 TRP B O 1
ATOM 2205 N N . THR B 1 138 ? 15.258 -14.07 -5.586 1 94.81 138 THR B N 1
ATOM 2206 C CA . THR B 1 138 ? 15.438 -14.984 -6.707 1 94.81 138 THR B CA 1
ATOM 2207 C C . THR B 1 138 ? 14.453 -14.664 -7.828 1 94.81 138 THR B C 1
ATOM 2209 O O . THR B 1 138 ? 13.305 -14.297 -7.574 1 94.81 138 THR B O 1
ATOM 2212 N N . ASP B 1 139 ? 14.914 -14.75 -9.047 1 95.81 139 ASP B N 1
ATOM 2213 C CA . ASP B 1 139 ? 14.031 -14.75 -10.211 1 95.81 139 ASP B CA 1
ATOM 2214 C C . ASP B 1 139 ? 13.641 -16.172 -10.609 1 95.81 139 ASP B C 1
ATOM 2216 O O . ASP B 1 139 ? 14.414 -16.859 -11.281 1 95.81 139 ASP B O 1
ATOM 2220 N N . PRO B 1 140 ? 12.461 -16.516 -10.297 1 95.56 140 PRO B N 1
ATOM 2221 C CA . PRO B 1 140 ? 12.086 -17.922 -10.547 1 95.56 140 PRO B CA 1
ATOM 2222 C C . PRO B 1 140 ? 11.836 -18.203 -12.023 1 95.56 140 PRO B C 1
ATOM 2224 O O . PRO B 1 140 ? 11.664 -19.359 -12.406 1 95.56 140 PRO B O 1
ATOM 2227 N N . LEU B 1 141 ? 11.828 -17.156 -12.805 1 94.88 141 LEU B N 1
ATOM 2228 C CA . LEU B 1 141 ? 11.531 -17.344 -14.219 1 94.88 141 LEU B CA 1
ATOM 2229 C C . LEU B 1 141 ? 12.812 -17.453 -15.039 1 94.88 141 LEU B C 1
ATOM 2231 O O . LEU B 1 141 ? 12.766 -17.703 -16.25 1 94.88 141 LEU B O 1
ATOM 2235 N N . ARG B 1 142 ? 13.844 -17.109 -14.336 1 85.31 142 ARG B N 1
ATOM 2236 C CA . ARG B 1 142 ? 15.109 -17.188 -15.047 1 85.31 142 ARG B CA 1
ATOM 2237 C C . ARG B 1 142 ? 15.562 -18.641 -15.188 1 85.31 142 ARG B C 1
ATOM 2239 O O . ARG B 1 142 ? 15.406 -19.438 -14.266 1 85.31 142 ARG B O 1
ATOM 2246 N N . GLU B 1 143 ? 15.758 -19.203 -16.5 1 65.12 143 GLU B N 1
ATOM 2247 C CA . GLU B 1 143 ? 16.297 -20.5 -16.891 1 65.12 143 GLU B CA 1
ATOM 2248 C C . GLU B 1 143 ? 17.75 -20.641 -16.453 1 65.12 143 GLU B C 1
ATOM 2250 O O . GLU B 1 143 ? 18.484 -19.656 -16.359 1 65.12 143 GLU B O 1
#

Solvent-accessible surface area (backbone atoms only — not comparable to full-atom values): 15342 Å² total; per-residue (Å²): 82,37,29,65,33,39,66,41,56,44,23,37,70,40,75,85,40,91,53,12,68,57,30,27,52,50,48,52,51,44,68,71,45,84,56,40,33,39,46,39,64,72,32,53,50,47,35,42,22,52,48,33,16,68,88,81,27,96,75,42,42,55,40,65,56,49,51,48,51,54,53,54,53,58,66,33,92,45,36,43,82,51,69,80,56,95,57,30,64,60,47,24,53,51,52,35,53,74,65,59,53,31,34,93,45,42,64,58,35,51,53,46,19,49,21,50,75,67,69,24,32,33,34,31,82,58,72,72,59,69,73,41,83,84,48,50,66,44,44,83,73,63,130,83,37,29,64,34,38,65,43,56,44,22,37,69,41,75,88,40,92,52,11,69,57,31,29,52,49,48,52,51,44,67,71,45,84,56,41,33,38,46,40,64,71,32,51,51,46,34,42,21,53,46,32,16,69,87,80,29,96,76,42,41,56,40,65,57,49,51,48,50,53,53,53,54,59,66,34,91,44,37,41,80,52,67,81,56,94,57,29,64,61,47,25,54,51,52,34,54,75,64,58,52,32,32,94,44,41,64,57,37,50,53,48,20,49,21,48,74,67,70,22,33,31,34,31,83,60,72,73,59,70,73,41,85,84,46,51,68,45,44,84,74,64,131

Sequence (286 aa):
MIIPDINLLLYAVITGFPQHRRAHAWWQDTVNGHTRIGLTYPALFGFLRIATSARVLAAPLPTADAIAYVREWLSQPNVDLLTAGPRHLDIALGLLDKLGTASHLTTDVQLAAYGIEYDAEIHSSDTDFARFADLKWTDPLREMIIPDINLLLYAVITGFPQHRRAHAWWQDTVNGHTRIGLTYPALFGFLRIATSARVLAAPLPTADAIAYVREWLSQPNVDLLTAGPRHLDIALGLLDKLGTASHLTTDVQLAAYGIEYDAEIHSSDTDFARFADLKWTDPLRE

Nearest PDB structures (foldseek):
  7vwo-assembly3_I  TM=9.527E-01  e=1.180E-12  Mycobacterium tuberculosis H37Rv
  3zvk-assembly1_D  TM=7.509E-01  e=1.949E-05  Rickettsia felis
  6nkl-assembly1_A  TM=7.431E-01  e=1.103E-04  Haemophilus influenzae
  2h1c-assembly1_A  TM=6.512E-01  e=2.548E-04  Neisseria gonorrhoeae
  2h1o-assembly1_A  TM=6.783E-01  e=7.041E-04  Neisseria gonorrhoeae

InterPro domains:
  IPR002716 PIN domain [PF01850] (2-134)
  IPR006226 PIN domain toxin [TIGR00028] (1-142)
  IPR022907 VapC family [MF_00265] (2-139)
  IPR029060 PIN-like domain superfamily [SSF88723] (1-138)

pLDDT: mean 95.03, std 4.85, range [65.12, 98.62]

Organism: Mycobacterium tuberculosis (strain CDC 1551 / Oshkosh) (NCBI:txid83331)

Secondary structure (DSSP, 8-state):
-EEE-HHHHHHHH-TTSTTHHHHHHHHHHHHTSSS-EEEEHHHHHHHHHHHT-TTT-SSPPPHHHHHHHHHHHHHSTTEEEEPP-TTHHHHHHHHHHHHS--GGGHHHHHHHHHHHHTT-EEE-S-GGGGG-TT-EEE-TT--/-EEE-HHHHHHHH-TTSTTHHHHHHHHHHHHTSSS-EEEEHHHHHHHHHHHT-TTT-SSPPPHHHHHHHHHHHHHSTTEEEEPP-TTHHHHHHHHHHHHS--GGGHHHHHHHHHHHHTT-EEE-S-GGGGG-TT-EEE-TT--

Foldseek 3Di:
DEEEALVLVLLCPPVPDPLNVVSVVVVVCQLPDDAAYEYEPLSLVSNLDQQQDVVNDVDHDDSVVSVVVVVVSCPRPRYDHDDQDPCQVVQLVVVCVVVVHCVVCVSVSSSQSVCQVVVHEYEDPDCVNVVPPSHHYDDSSDD/DEEEALVLVLLCPPVPDPLNVVSVVVVVPQLPDDAAYEYEPLSLVSNLDQQQDVVNDVDHDDSVVSVVVVVVSCPRPRYDHDDQDPCQVVQLVVVCVVVVHCVVCVSVSSSQSVCQVVVHEYEDPDCVNVVPPSHHYDDSSDD